Protein AF-A0A964XU66-F1 (afdb_monomer_lite)

Sequence (304 aa):
MGYMSAGLQADLLQRIGQLALAQGLDLRGLSCRLENDYKFEGSFFKGSGVGHAYAPRFQVKVASTTPVEQVQRLARQAVAGSPLLASWATPLRNTFALYANGRRAILRDLVPSPVSVDDPFKTWSQAPTPLAQADALTDIVAKAQAVEVKNPTPPSGWETGRVDIPIHGHCESLHGSGRSVTWANRLGGSAFTIQSDDRPNSDLAPSALAHAYAGIAFCFMTQLLRYVEHHHMKVRALRLVQLSPCLIESGVAQAQPLDTHVFVHTEESDEVMERLVHMSARTCYLHAALGAALPPEVIVVSNE

Foldseek 3Di:
DQLQQQLVFLLLQLQLVVVCVVVVFDWPWKKKKKKWKKKWAFALQVLPIFIATAFMEIEMETEGPDDPVVSVVSSVLSCQLGLSLQLLQDAALAEEWEQEPNRTFDADLHHHDPDDDDDVVVVDVDDDDDDPPPLADPCLKDWDPQDDADAADAPPDNRHGMDMWIKIKMWIDDPQKIWMWIWGNHHSITIMIHIAHDPPPDPNHHHSVVSSVVVQVVLLVVSLVVNCVVVVFFWDDKDKDKDWDWDGDPSGIHTHHIYIYMYTYGPDDSVVVSSSSSSSCRNRNVNNSSNDNRNHHYHYDYDD

Secondary structure (DSSP, 8-state):
-HHHHHHHHHHHHHHHHHHHHHHT--EEEEEEEEEEEEEEEE-TTTT--EEEE---EEEEEEEESS-HHHHHHHHHHHHHT-HHHHHHHS----EEEEEETTEEPP-SSSPBPSS----HHHH-SS---PPTT--PPTTSEEEPPPP--SSPPPS--SSSEEEEEEEEEEEEEETTEEEEEEEETTTTPPEEEEEEE--TT--SS--HHHHHHHHHHHHHHHHHHHHHHHTT--EEEEEEEEE--EEEETTEEEEPPPEEEEEEEESS-HHHHHHHHHHHHHH-HHHHHHTS--PPEEEEEEE-

Structure (mmCIF, N/CA/C/O backbone):
data_AF-A0A964XU66-F1
#
_entry.id   AF-A0A964XU66-F1
#
loop_
_atom_site.group_PDB
_atom_site.id
_atom_site.type_symbol
_atom_site.label_atom_id
_atom_site.label_alt_id
_atom_site.label_comp_id
_atom_site.label_asym_id
_atom_site.label_entity_id
_atom_site.label_seq_id
_atom_site.pdbx_PDB_ins_code
_atom_site.Cartn_x
_atom_site.Cartn_y
_atom_site.Cartn_z
_atom_site.occupancy
_atom_site.B_iso_or_equiv
_atom_site.auth_seq_id
_atom_site.auth_comp_id
_atom_site.auth_asym_id
_atom_site.auth_atom_id
_atom_site.pdbx_PDB_model_num
ATOM 1 N N . MET A 1 1 ? 3.440 6.402 -0.436 1.00 90.12 1 MET A N 1
ATOM 2 C CA . MET A 1 1 ? 3.510 5.992 0.986 1.00 90.12 1 MET A CA 1
ATOM 3 C C . MET A 1 1 ? 2.355 6.533 1.820 1.00 90.12 1 MET A C 1
ATOM 5 O O . MET A 1 1 ? 1.719 5.725 2.472 1.00 90.12 1 MET A O 1
ATOM 9 N N . GLY A 1 2 ? 2.024 7.835 1.772 1.00 94.12 2 GLY A N 1
ATOM 10 C CA . GLY A 1 2 ? 0.878 8.391 2.525 1.00 94.12 2 GLY A CA 1
ATOM 11 C C . GLY A 1 2 ? -0.448 7.652 2.290 1.00 94.12 2 GLY A C 1
ATOM 12 O O . GLY A 1 2 ? -1.091 7.246 3.247 1.00 94.12 2 GLY A O 1
ATOM 13 N N . TYR A 1 3 ? -0.780 7.342 1.032 1.00 97.25 3 TYR A N 1
ATOM 14 C CA . TYR A 1 3 ? -1.946 6.513 0.685 1.00 97.25 3 TYR A CA 1
ATOM 15 C C . TYR A 1 3 ? -1.968 5.128 1.361 1.00 97.25 3 TYR A C 1
ATOM 17 O O . TYR A 1 3 ? -3.021 4.693 1.813 1.00 97.25 3 TYR A O 1
ATOM 25 N N . MET A 1 4 ? -0.814 4.458 1.494 1.00 97.75 4 MET A N 1
ATOM 26 C CA . MET A 1 4 ? -0.719 3.184 2.223 1.00 97.75 4 MET A CA 1
ATOM 27 C C . MET A 1 4 ? -1.012 3.377 3.709 1.00 97.75 4 MET A C 1
ATOM 29 O O . MET A 1 4 ? -1.797 2.628 4.274 1.00 97.75 4 MET A O 1
ATOM 33 N N . SER A 1 5 ? -0.413 4.391 4.341 1.00 97.00 5 SER A N 1
ATOM 34 C CA . SER A 1 5 ? -0.685 4.688 5.750 1.00 97.00 5 SER A CA 1
ATOM 35 C C . SER A 1 5 ? -2.164 5.016 5.983 1.00 97.00 5 SER A C 1
ATOM 37 O O . SER A 1 5 ? -2.756 4.467 6.905 1.00 97.00 5 SER A O 1
ATOM 39 N N . ALA A 1 6 ? -2.782 5.817 5.111 1.00 97.50 6 ALA A N 1
ATOM 40 C CA . ALA A 1 6 ? -4.211 6.119 5.185 1.00 97.50 6 ALA A CA 1
ATOM 41 C C . ALA A 1 6 ? -5.078 4.857 5.046 1.00 97.50 6 ALA A C 1
ATOM 43 O O . ALA A 1 6 ? -5.957 4.624 5.872 1.00 97.50 6 ALA A O 1
ATOM 44 N N . GLY A 1 7 ? -4.792 4.011 4.051 1.00 97.69 7 GLY A N 1
ATOM 45 C CA . GLY A 1 7 ? -5.519 2.759 3.843 1.00 97.69 7 GLY A CA 1
ATOM 46 C C . GLY A 1 7 ? -5.373 1.773 5.006 1.00 97.69 7 GLY A C 1
ATOM 47 O O . GLY A 1 7 ? -6.367 1.220 5.459 1.00 97.69 7 GLY A O 1
ATOM 48 N N . LEU A 1 8 ? -4.165 1.613 5.561 1.00 98.12 8 LEU A N 1
ATOM 49 C CA . LEU A 1 8 ? -3.916 0.776 6.743 1.00 98.12 8 LEU A CA 1
ATOM 50 C C . LEU A 1 8 ? -4.745 1.219 7.955 1.00 98.12 8 LEU A C 1
ATOM 52 O O . LEU A 1 8 ? -5.327 0.390 8.651 1.00 98.12 8 LEU A O 1
ATOM 56 N N . GLN A 1 9 ? -4.781 2.526 8.223 1.00 97.56 9 GLN A N 1
ATOM 57 C CA . GLN A 1 9 ? -5.529 3.071 9.354 1.00 97.56 9 GLN A CA 1
ATOM 58 C C . GLN A 1 9 ? -7.035 2.917 9.154 1.00 97.56 9 GLN A C 1
ATOM 60 O O . GLN A 1 9 ? -7.727 2.456 10.061 1.00 97.56 9 GLN A O 1
ATOM 65 N N . ALA A 1 10 ? -7.531 3.291 7.975 1.00 96.88 10 ALA A N 1
ATOM 66 C CA . ALA A 1 10 ? -8.951 3.251 7.669 1.00 96.88 10 ALA A CA 1
ATOM 67 C C . ALA A 1 10 ? -9.501 1.817 7.626 1.00 96.88 10 ALA A C 1
ATOM 69 O O . ALA A 1 10 ? -10.546 1.573 8.219 1.00 96.88 10 ALA A O 1
ATOM 70 N N . ASP A 1 11 ? -8.788 0.859 7.021 1.00 96.50 11 ASP A N 1
ATOM 71 C CA . ASP A 1 11 ? -9.226 -0.544 6.950 1.00 96.50 11 ASP A CA 1
ATOM 72 C C . ASP A 1 11 ? -9.355 -1.160 8.351 1.00 96.50 11 ASP A C 1
ATOM 74 O O . ASP A 1 11 ? -10.368 -1.790 8.663 1.00 96.50 11 ASP A O 1
ATOM 78 N N . LEU A 1 12 ? -8.379 -0.917 9.237 1.00 97.31 12 LEU A N 1
ATOM 79 C CA . LEU A 1 12 ? -8.444 -1.401 10.617 1.00 97.31 12 LEU A CA 1
ATOM 80 C C . LEU A 1 12 ? -9.627 -0.786 11.378 1.00 97.31 12 LEU A C 1
ATOM 82 O O . LEU A 1 12 ? -10.400 -1.517 12.000 1.00 97.31 12 LEU A O 1
ATOM 86 N N . LEU A 1 13 ? -9.783 0.543 11.335 1.00 96.44 13 LEU A N 1
ATOM 87 C CA . LEU A 1 13 ? -10.878 1.216 12.042 1.00 96.44 13 LEU A CA 1
ATOM 88 C C . LEU A 1 13 ? -12.247 0.799 11.501 1.00 96.44 13 LEU A C 1
ATOM 90 O O . LEU A 1 13 ? -13.162 0.554 12.289 1.00 96.44 13 LEU A O 1
ATOM 94 N N . GLN A 1 14 ? -12.377 0.654 10.183 1.00 94.38 14 GLN A N 1
ATOM 95 C CA . GLN A 1 14 ? -13.622 0.227 9.563 1.00 94.38 14 GLN A CA 1
ATOM 96 C C . GLN A 1 14 ? -14.020 -1.175 10.017 1.00 94.38 14 GLN A C 1
ATOM 98 O O . GLN A 1 14 ? -15.169 -1.406 10.386 1.00 94.38 14 GLN A O 1
ATOM 103 N N . ARG A 1 15 ? -13.073 -2.116 10.056 1.00 94.62 15 ARG A N 1
ATOM 104 C CA . ARG A 1 15 ? -13.344 -3.485 10.519 1.00 94.62 15 ARG A CA 1
ATOM 105 C C . ARG A 1 15 ? -13.776 -3.526 11.974 1.00 94.62 15 ARG A C 1
ATOM 107 O O . ARG A 1 15 ? -14.710 -4.253 12.302 1.00 94.62 15 ARG A O 1
ATOM 114 N N . ILE A 1 16 ? -13.144 -2.726 12.835 1.00 95.56 16 ILE A N 1
ATOM 115 C CA . ILE A 1 16 ? -13.569 -2.573 14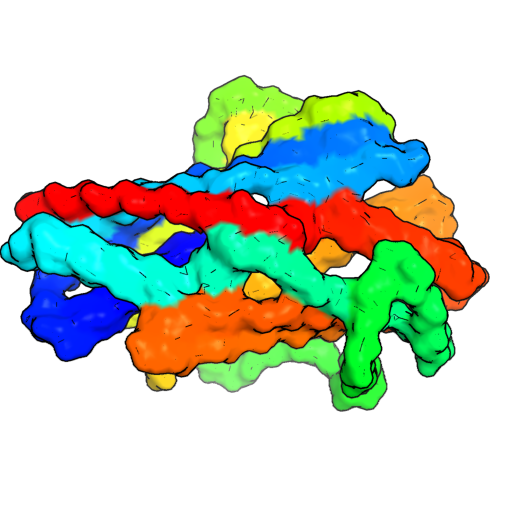.233 1.00 95.56 16 ILE A CA 1
ATOM 116 C C . ILE A 1 16 ? -15.021 -2.077 14.284 1.00 95.56 16 ILE A C 1
ATOM 118 O O . ILE A 1 16 ? -15.847 -2.688 14.958 1.00 95.56 16 ILE A O 1
ATOM 122 N N . GLY A 1 17 ? -15.355 -1.020 13.538 1.00 93.50 17 GLY A N 1
ATOM 123 C CA . GLY A 1 17 ? -16.711 -0.467 13.489 1.00 93.50 17 GLY A CA 1
ATOM 124 C C . GLY A 1 17 ? -17.758 -1.458 12.969 1.00 93.50 17 GLY A C 1
ATOM 125 O O . GLY A 1 17 ? -18.810 -1.627 13.586 1.00 93.50 17 GLY A O 1
ATOM 126 N N . GLN A 1 18 ? -17.461 -2.162 11.875 1.00 92.38 18 GLN A N 1
ATOM 127 C CA . GLN A 1 18 ? -18.351 -3.167 11.285 1.00 92.38 18 GLN A CA 1
ATOM 128 C C . GLN A 1 18 ? -18.601 -4.344 12.231 1.00 92.38 18 GLN A C 1
ATOM 130 O O . GLN A 1 18 ? -19.744 -4.770 12.403 1.00 92.38 18 GLN A O 1
ATOM 135 N N . LEU A 1 19 ? -17.550 -4.857 12.876 1.00 94.50 19 LEU A N 1
ATOM 136 C CA . LEU A 1 19 ? -17.682 -5.947 13.836 1.00 94.50 19 LEU A CA 1
ATOM 137 C C . LEU A 1 19 ? -18.463 -5.511 15.083 1.00 94.50 19 LEU A C 1
ATOM 139 O O . LEU A 1 19 ? -19.256 -6.297 15.595 1.00 94.50 19 LEU A O 1
ATOM 143 N N . ALA A 1 20 ? -18.281 -4.274 15.558 1.00 94.12 20 ALA A N 1
ATOM 144 C CA . ALA A 1 20 ? -19.038 -3.761 16.697 1.00 94.12 20 ALA A CA 1
ATOM 145 C C . ALA A 1 20 ? -20.525 -3.668 16.375 1.00 94.12 20 ALA A C 1
ATOM 147 O O . ALA A 1 20 ? -21.346 -4.137 17.159 1.00 94.12 20 ALA A O 1
ATOM 148 N N . LEU A 1 21 ? -20.858 -3.133 15.197 1.00 92.44 21 LEU A N 1
ATOM 149 C CA . LEU A 1 21 ? -22.235 -3.061 14.723 1.00 92.44 21 LEU A CA 1
ATOM 150 C C . LEU A 1 21 ? -22.859 -4.460 14.627 1.00 92.44 21 LEU A C 1
ATOM 152 O O . LEU A 1 21 ? -23.960 -4.675 15.127 1.00 92.44 21 LEU A O 1
ATOM 156 N N . ALA A 1 22 ? -22.137 -5.423 14.050 1.00 92.88 22 ALA A N 1
ATOM 157 C CA . ALA A 1 22 ? -22.597 -6.806 13.931 1.00 92.88 22 ALA A CA 1
ATOM 158 C C . ALA A 1 22 ? -22.791 -7.505 15.292 1.00 92.88 22 ALA A C 1
ATOM 160 O O . ALA A 1 22 ? -23.624 -8.401 15.406 1.00 92.88 22 ALA A O 1
ATOM 161 N N . GLN A 1 23 ? -22.037 -7.103 16.320 1.00 94.88 23 GLN A N 1
ATOM 162 C CA . GLN A 1 23 ? -22.109 -7.652 17.680 1.00 94.88 23 GLN A CA 1
ATOM 163 C C . GLN A 1 23 ? -23.003 -6.827 18.626 1.00 94.88 23 GLN A C 1
ATOM 165 O O . GLN A 1 23 ? -23.141 -7.193 19.792 1.00 94.88 23 GLN A O 1
ATOM 170 N N . GLY A 1 24 ? -23.609 -5.731 18.155 1.00 93.75 24 GLY A N 1
ATOM 171 C CA . GLY A 1 24 ? -24.455 -4.855 18.972 1.00 93.75 24 GLY A CA 1
ATOM 172 C C . GLY A 1 24 ? -23.700 -4.078 20.059 1.00 93.75 24 GLY A C 1
ATOM 173 O O . GLY A 1 24 ? -24.270 -3.799 21.112 1.00 93.75 24 GLY A O 1
ATOM 174 N N . LEU A 1 25 ? -22.422 -3.757 19.833 1.00 92.94 25 LEU A N 1
ATOM 175 C CA . LEU A 1 25 ? -21.573 -3.026 20.781 1.00 92.94 25 LEU A CA 1
ATOM 176 C C . LEU A 1 25 ? -21.634 -1.511 20.525 1.00 92.94 25 LEU A C 1
ATOM 178 O O . LEU A 1 25 ? -21.517 -1.062 19.385 1.00 92.94 25 LEU A O 1
ATOM 182 N N . ASP A 1 26 ? -21.773 -0.717 21.591 1.00 89.94 26 ASP A N 1
ATOM 183 C CA . ASP A 1 26 ? -21.853 0.751 21.518 1.00 89.94 26 ASP A CA 1
ATOM 184 C C . ASP A 1 26 ? -20.456 1.378 21.415 1.00 89.94 26 ASP A C 1
ATOM 186 O O . ASP A 1 26 ? -19.782 1.592 22.428 1.00 89.94 26 ASP A O 1
ATOM 190 N N . LEU A 1 27 ? -20.004 1.676 20.195 1.00 90.38 27 LEU A N 1
ATOM 191 C CA . LEU A 1 27 ? -18.801 2.475 19.953 1.00 90.38 27 LEU A CA 1
ATOM 192 C C . LEU A 1 27 ? -19.191 3.901 19.557 1.00 90.38 27 LEU A C 1
ATOM 194 O O . LEU A 1 27 ? -19.811 4.121 18.519 1.00 90.38 27 LEU A O 1
ATOM 198 N N . ARG A 1 28 ? -18.762 4.882 20.353 1.00 89.12 28 ARG A N 1
ATOM 199 C CA . ARG A 1 28 ? -19.058 6.308 20.145 1.00 89.12 28 ARG A CA 1
ATOM 200 C C . ARG A 1 28 ? -18.029 7.008 19.265 1.00 89.12 28 ARG A C 1
ATOM 202 O O . ARG A 1 28 ? -18.324 8.044 18.681 1.00 89.12 28 ARG A O 1
ATOM 209 N N . GLY A 1 29 ? -16.817 6.463 19.182 1.00 89.38 29 GLY A N 1
ATOM 210 C CA . GLY A 1 29 ? -15.751 7.039 18.372 1.00 89.38 29 GLY A CA 1
ATOM 211 C C . GLY A 1 29 ? -14.563 6.105 18.205 1.00 89.38 29 GLY A C 1
ATOM 212 O O . GLY A 1 29 ? -14.192 5.372 19.126 1.00 89.38 29 GLY A O 1
ATOM 213 N N . LEU A 1 30 ? -13.960 6.161 17.020 1.00 94.62 30 LEU A N 1
ATOM 214 C CA . LEU A 1 30 ? -12.793 5.380 16.642 1.00 94.62 30 LEU A CA 1
ATOM 215 C C . LEU A 1 30 ? -11.728 6.294 16.058 1.00 94.62 30 LEU A C 1
ATOM 217 O O . LEU A 1 30 ? -11.978 7.063 15.130 1.00 94.62 30 LEU A O 1
ATOM 221 N N . SER A 1 31 ? -10.513 6.185 16.580 1.00 96.62 31 SER A N 1
ATOM 222 C CA . SER A 1 31 ? -9.366 6.855 15.983 1.00 96.62 31 SER A CA 1
ATOM 223 C C . SER A 1 31 ? -8.104 6.015 16.096 1.00 96.62 31 SER A C 1
ATOM 225 O O . SER A 1 31 ? -7.996 5.127 16.939 1.00 96.62 31 SER A O 1
ATOM 227 N N . CYS A 1 32 ? -7.135 6.278 15.230 1.00 96.81 32 CYS A N 1
ATOM 228 C CA . CYS A 1 32 ? -5.884 5.543 15.178 1.00 96.81 32 CYS A CA 1
ATOM 229 C C . CYS A 1 32 ? -4.719 6.495 14.953 1.00 96.81 32 CYS A C 1
ATOM 231 O O . CYS A 1 32 ? -4.784 7.365 14.087 1.00 96.81 32 CYS A O 1
ATOM 233 N N . ARG A 1 33 ? -3.616 6.304 15.672 1.00 97.50 33 ARG A N 1
ATOM 234 C CA . ARG A 1 33 ? -2.297 6.809 15.266 1.00 97.50 33 ARG A CA 1
ATOM 235 C C . ARG A 1 33 ? -1.493 5.671 14.662 1.00 97.50 33 ARG A C 1
ATOM 237 O O . ARG A 1 33 ? -1.602 4.544 15.136 1.00 97.50 33 ARG A O 1
ATOM 244 N N . LEU A 1 34 ? -0.732 5.973 13.620 1.00 97.88 34 LEU A N 1
ATOM 245 C CA . LEU A 1 34 ? 0.098 5.014 12.908 1.00 97.88 34 LEU A CA 1
ATOM 246 C C . LEU A 1 34 ? 1.524 5.544 12.801 1.00 97.88 34 LEU A C 1
ATOM 248 O O . LEU A 1 34 ? 1.752 6.632 12.268 1.00 97.88 34 LEU A O 1
ATOM 252 N N . GLU A 1 35 ? 2.473 4.727 13.239 1.00 96.69 35 GLU A N 1
ATOM 253 C CA . GLU A 1 35 ? 3.882 4.857 12.889 1.00 96.69 35 GLU A CA 1
ATOM 254 C C . GLU A 1 35 ? 4.197 3.829 11.802 1.00 96.69 35 GLU A C 1
ATOM 256 O O . GLU A 1 35 ? 4.095 2.621 12.023 1.00 96.69 35 GLU A O 1
ATOM 261 N N . ASN A 1 36 ? 4.530 4.312 10.606 1.00 95.62 36 ASN A N 1
ATOM 262 C CA . ASN A 1 36 ? 4.840 3.472 9.457 1.00 95.62 36 ASN A CA 1
ATOM 263 C C . ASN A 1 36 ? 6.182 3.901 8.866 1.00 95.62 36 ASN A C 1
ATOM 265 O O . ASN A 1 36 ? 6.284 4.891 8.136 1.00 95.62 36 ASN A O 1
ATOM 269 N N . ASP A 1 37 ? 7.227 3.181 9.255 1.00 94.62 37 ASP A N 1
ATOM 270 C CA . ASP A 1 37 ? 8.601 3.566 8.985 1.00 94.62 37 ASP A CA 1
ATOM 271 C C . ASP A 1 37 ? 9.188 2.734 7.844 1.00 94.62 37 ASP A C 1
ATOM 273 O O . ASP A 1 37 ? 8.986 1.522 7.742 1.00 94.62 37 ASP A O 1
ATOM 277 N N . TYR A 1 38 ? 9.980 3.397 7.008 1.00 94.31 38 TYR A N 1
ATOM 278 C CA . TYR A 1 38 ? 10.683 2.785 5.889 1.00 94.31 38 TYR A CA 1
ATOM 279 C C . TYR A 1 38 ? 12.160 3.143 5.934 1.00 94.31 38 TYR A C 1
ATOM 281 O O . TYR A 1 38 ? 12.573 4.082 6.617 1.00 94.31 38 TYR A O 1
ATOM 289 N N . LYS A 1 39 ? 12.972 2.401 5.189 1.00 91.88 39 LYS A N 1
ATOM 290 C CA . LYS A 1 39 ? 14.399 2.680 5.045 1.00 91.88 39 LYS A CA 1
ATOM 291 C C . LYS A 1 39 ? 14.830 2.442 3.608 1.00 91.88 39 LYS A C 1
ATOM 293 O O . LYS A 1 39 ? 14.442 1.455 2.991 1.00 91.88 39 LYS A O 1
ATOM 298 N N . PHE A 1 40 ? 15.667 3.330 3.096 1.00 90.25 40 PHE A N 1
ATOM 299 C CA . PHE A 1 40 ? 16.454 3.102 1.895 1.00 90.25 40 PHE A CA 1
ATOM 300 C C . PHE A 1 40 ? 17.898 2.797 2.275 1.00 90.25 40 PHE A C 1
ATOM 302 O O . PHE A 1 40 ? 18.451 3.446 3.165 1.00 90.25 40 PHE A O 1
ATOM 309 N N . GLU A 1 41 ? 18.506 1.834 1.593 1.00 90.81 41 GLU A N 1
ATOM 310 C CA . GLU A 1 41 ? 19.907 1.472 1.781 1.00 90.81 41 GLU A CA 1
ATOM 311 C C . GLU A 1 41 ? 20.620 1.312 0.437 1.00 90.81 41 GLU A C 1
ATOM 313 O O . GLU A 1 41 ? 20.051 0.800 -0.525 1.00 90.81 41 GLU A O 1
ATOM 318 N N . GLY A 1 42 ? 21.877 1.746 0.370 1.00 89.19 42 GLY A N 1
ATOM 319 C CA . GLY A 1 42 ? 22.716 1.637 -0.818 1.00 89.19 42 GLY A CA 1
ATOM 320 C C . GLY A 1 42 ? 22.653 2.880 -1.701 1.00 89.19 42 GLY A C 1
ATOM 321 O O . GLY A 1 42 ? 22.548 4.007 -1.220 1.00 89.19 42 GLY A O 1
ATOM 322 N N . SER A 1 43 ? 22.800 2.676 -3.007 1.00 85.69 43 SER A N 1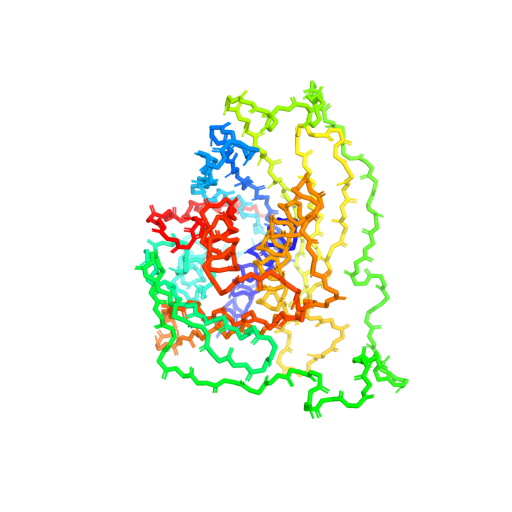
ATOM 323 C CA . SER A 1 43 ? 22.803 3.741 -4.006 1.00 85.69 43 SER A CA 1
ATOM 324 C C . SER A 1 43 ? 21.765 3.444 -5.066 1.00 85.69 43 SER A C 1
ATOM 326 O O . SER A 1 43 ? 21.833 2.414 -5.740 1.00 85.69 43 SER A O 1
ATOM 328 N N . PHE A 1 44 ? 20.830 4.370 -5.235 1.00 80.94 44 PHE A N 1
ATOM 329 C CA . PHE A 1 44 ? 19.864 4.283 -6.318 1.00 80.94 44 PHE A CA 1
ATOM 330 C C . PHE A 1 44 ? 20.596 4.332 -7.668 1.00 80.94 44 PHE A C 1
ATOM 332 O O . PHE A 1 44 ? 20.478 3.435 -8.490 1.00 80.94 44 PHE A O 1
ATOM 339 N N . PHE A 1 45 ? 21.487 5.306 -7.841 1.00 77.69 45 PHE A N 1
ATOM 340 C CA . PHE A 1 45 ? 22.170 5.562 -9.111 1.00 77.69 45 PHE A CA 1
ATOM 341 C C . PHE A 1 45 ? 23.201 4.498 -9.509 1.00 77.69 45 PHE A C 1
ATOM 343 O O . PHE A 1 45 ? 23.415 4.258 -10.694 1.00 77.69 45 PHE A O 1
ATOM 350 N N . LYS A 1 46 ? 23.825 3.817 -8.538 1.00 83.94 46 LYS A N 1
ATOM 351 C CA . LYS A 1 46 ? 24.744 2.695 -8.813 1.00 83.94 46 LYS A CA 1
ATOM 352 C C . LYS A 1 46 ? 24.027 1.344 -8.915 1.00 83.94 46 LYS A C 1
ATOM 354 O O . LYS A 1 46 ? 24.694 0.319 -9.023 1.00 83.94 46 LYS A O 1
ATOM 359 N N . GLY A 1 47 ? 22.695 1.319 -8.830 1.00 83.38 47 GLY A N 1
ATOM 360 C CA . GLY A 1 47 ? 21.903 0.093 -8.918 1.00 83.38 47 GLY A CA 1
ATOM 361 C C . GLY A 1 47 ? 22.037 -0.848 -7.713 1.00 83.38 47 GLY A C 1
ATOM 362 O O . GLY A 1 47 ? 21.651 -2.008 -7.801 1.00 83.38 47 GLY A O 1
ATOM 363 N N . SER A 1 48 ? 22.579 -0.383 -6.582 1.00 88.31 48 SER A N 1
ATOM 364 C CA . SER A 1 48 ? 22.697 -1.183 -5.350 1.00 88.31 48 SER A CA 1
ATOM 365 C C . SER A 1 48 ? 21.567 -0.932 -4.350 1.00 88.31 48 SER A C 1
ATOM 367 O O . SER A 1 48 ? 21.496 -1.614 -3.329 1.00 88.31 48 SER A O 1
ATOM 369 N N . GLY A 1 49 ? 20.692 0.033 -4.645 1.00 90.12 49 GLY A N 1
ATOM 370 C CA . GLY A 1 49 ? 19.599 0.473 -3.790 1.00 90.12 49 GLY A CA 1
ATOM 371 C C . GLY A 1 49 ? 18.650 -0.650 -3.375 1.00 90.12 49 GLY A C 1
ATOM 372 O O . GLY A 1 49 ? 18.301 -1.518 -4.180 1.00 90.12 49 GLY A O 1
ATOM 373 N N . VAL A 1 50 ? 18.203 -0.595 -2.123 1.00 93.62 50 VAL A N 1
ATOM 374 C CA . VAL A 1 50 ? 17.227 -1.513 -1.529 1.00 93.62 50 VAL A CA 1
ATOM 375 C C . VAL A 1 50 ? 16.225 -0.723 -0.701 1.00 93.62 50 VAL A C 1
ATOM 377 O O . VAL A 1 50 ? 16.599 0.105 0.133 1.00 93.62 50 VAL A O 1
ATOM 380 N N . GLY A 1 51 ? 14.941 -0.975 -0.944 1.00 94.38 51 GLY A N 1
ATOM 381 C CA . GLY A 1 51 ? 13.862 -0.512 -0.084 1.00 94.38 51 GLY A CA 1
ATOM 382 C C . GLY A 1 51 ? 13.628 -1.497 1.058 1.00 94.38 51 GLY A C 1
ATOM 383 O O . GLY A 1 51 ? 13.682 -2.707 0.870 1.00 94.38 51 GLY A O 1
ATOM 384 N N . HIS A 1 52 ? 13.341 -0.976 2.243 1.00 95.56 52 HIS A N 1
ATOM 385 C CA . HIS A 1 52 ? 12.959 -1.744 3.421 1.00 95.56 52 HIS A CA 1
ATOM 386 C C . HIS A 1 52 ? 11.764 -1.082 4.109 1.00 95.56 52 HIS A C 1
ATOM 388 O O . HIS A 1 52 ? 11.557 0.131 3.993 1.00 95.56 52 HIS A O 1
ATOM 394 N N . ALA A 1 53 ? 11.029 -1.875 4.878 1.00 96.81 53 ALA A N 1
ATOM 395 C CA . ALA A 1 53 ? 9.954 -1.428 5.750 1.00 96.81 53 ALA A CA 1
ATOM 396 C C . ALA A 1 53 ? 10.128 -2.036 7.146 1.00 96.81 53 ALA A C 1
ATOM 398 O O . ALA A 1 53 ? 10.805 -3.054 7.304 1.00 96.81 53 ALA A O 1
ATOM 399 N N . TYR A 1 54 ? 9.518 -1.402 8.141 1.00 97.38 54 TYR A N 1
ATOM 400 C CA . TYR A 1 54 ? 9.387 -1.935 9.494 1.00 97.38 54 TYR A CA 1
ATOM 401 C C . TYR A 1 54 ? 7.932 -2.326 9.759 1.00 97.38 54 TYR A C 1
ATOM 403 O O . TYR A 1 54 ? 7.033 -1.878 9.050 1.00 97.38 54 TYR A O 1
ATOM 411 N N . ALA A 1 55 ? 7.696 -3.147 10.785 1.00 98.06 55 ALA A N 1
ATOM 412 C CA . ALA A 1 55 ? 6.340 -3.475 11.205 1.00 98.06 55 ALA A CA 1
ATOM 413 C C . ALA A 1 55 ? 5.568 -2.188 11.566 1.00 98.06 55 ALA A C 1
ATOM 415 O O . ALA A 1 55 ? 6.082 -1.366 12.335 1.00 98.06 55 ALA A O 1
ATOM 416 N N . PRO A 1 56 ? 4.363 -1.982 11.006 1.00 98.12 56 PRO A N 1
ATOM 417 C CA . PRO A 1 56 ? 3.560 -0.808 11.298 1.00 98.12 56 PRO A CA 1
ATOM 418 C C . PRO A 1 56 ? 3.000 -0.909 12.717 1.00 98.12 56 PRO A C 1
ATOM 420 O O . PRO A 1 56 ? 2.497 -1.960 13.124 1.00 98.12 56 PRO A O 1
ATOM 423 N N . ARG A 1 57 ? 3.074 0.196 13.463 1.00 98.56 57 ARG A N 1
ATOM 424 C CA . ARG A 1 57 ? 2.604 0.273 14.852 1.00 98.56 57 ARG A CA 1
ATOM 425 C C . ARG A 1 57 ? 1.361 1.143 14.941 1.00 98.56 57 ARG A C 1
ATOM 427 O O . ARG A 1 57 ? 1.392 2.326 14.598 1.00 98.56 57 ARG A O 1
ATOM 434 N N . PHE A 1 58 ? 0.276 0.556 15.423 1.00 98.56 58 PHE A N 1
ATOM 435 C CA . PHE A 1 58 ? -1.028 1.182 15.561 1.00 98.56 58 PHE A CA 1
ATOM 436 C C . PHE A 1 58 ? -1.328 1.439 17.033 1.00 98.56 58 PHE A C 1
ATOM 438 O O . PHE A 1 58 ? -1.264 0.538 17.869 1.00 98.56 58 PHE A O 1
ATOM 445 N N . GLN A 1 59 ? -1.746 2.663 17.335 1.00 98.19 59 GLN A N 1
ATOM 446 C CA . GLN A 1 59 ? -2.408 2.996 18.588 1.00 98.19 59 GLN A CA 1
ATOM 447 C C . GLN A 1 59 ? -3.861 3.345 18.280 1.00 98.19 59 GLN A C 1
ATOM 449 O O . GLN A 1 59 ? -4.157 4.455 17.829 1.00 98.19 59 GLN A O 1
ATOM 454 N N . VAL A 1 60 ? -4.758 2.393 18.522 1.00 97.31 60 VAL A N 1
ATOM 455 C CA . VAL A 1 60 ? -6.200 2.549 18.333 1.00 97.31 60 VAL A CA 1
ATOM 456 C C . VAL A 1 60 ? -6.812 3.078 19.620 1.00 97.31 60 VAL A C 1
ATOM 458 O O . VAL A 1 60 ? -6.622 2.502 20.689 1.00 97.31 60 VAL A O 1
ATOM 461 N N . LYS A 1 61 ? -7.563 4.171 19.518 1.00 96.25 61 LYS A N 1
ATOM 462 C CA . LYS A 1 61 ? -8.369 4.715 20.605 1.00 96.25 61 LYS A CA 1
ATOM 463 C C . LYS A 1 61 ? -9.837 4.461 20.326 1.00 96.25 61 LYS A C 1
ATOM 465 O O . LYS A 1 61 ? -10.325 4.787 19.242 1.00 96.25 61 LYS A O 1
ATOM 470 N N . VAL A 1 62 ? -10.522 3.922 21.324 1.00 94.50 62 VAL A N 1
ATOM 471 C CA . VAL A 1 62 ? -11.949 3.615 21.259 1.00 94.50 62 VAL A CA 1
ATOM 472 C C . VAL A 1 62 ? -12.658 4.362 22.381 1.00 94.50 62 VAL A C 1
ATOM 474 O O . VAL A 1 62 ? -12.302 4.208 23.548 1.00 94.50 62 VAL A O 1
ATOM 477 N N . ALA A 1 63 ? -13.643 5.180 22.017 1.00 93.19 63 ALA A N 1
ATOM 478 C CA . ALA A 1 63 ? -14.576 5.784 22.962 1.00 93.19 63 ALA A CA 1
ATOM 479 C C . ALA A 1 63 ? -15.820 4.895 23.029 1.00 93.19 63 ALA A C 1
ATOM 481 O O . ALA A 1 63 ? -16.514 4.732 22.021 1.00 93.19 63 ALA A O 1
ATOM 482 N N . SER A 1 64 ? -16.074 4.266 24.175 1.00 90.56 64 SER A N 1
ATOM 483 C CA . SER A 1 64 ? -17.127 3.256 24.297 1.00 90.56 64 SER A CA 1
ATOM 484 C C . SER A 1 64 ? -17.492 2.974 25.752 1.00 90.56 64 SER A C 1
ATOM 486 O O . SER A 1 64 ? -16.643 3.043 26.631 1.00 90.56 64 SER A O 1
ATOM 488 N N . THR A 1 65 ? -18.746 2.580 25.980 1.00 90.69 65 THR A N 1
ATOM 489 C CA . THR A 1 65 ? -19.208 1.985 27.249 1.00 90.69 65 THR A CA 1
ATOM 490 C C . THR A 1 65 ? -18.980 0.470 27.315 1.00 90.69 65 THR A C 1
ATOM 492 O O . THR A 1 65 ? -19.256 -0.172 28.327 1.00 90.69 65 THR A O 1
ATOM 495 N N . THR A 1 66 ? -18.489 -0.119 26.224 1.00 91.75 66 THR A N 1
ATOM 496 C CA . THR A 1 66 ? -18.215 -1.548 26.099 1.00 91.75 66 THR A CA 1
ATOM 497 C C . THR A 1 66 ? -17.007 -1.931 26.962 1.00 91.75 66 THR A C 1
ATOM 499 O O . THR A 1 66 ? -15.982 -1.247 26.900 1.00 91.75 66 THR A O 1
ATOM 502 N N . PRO A 1 67 ? -17.055 -3.050 27.714 1.00 92.62 67 PRO A N 1
ATOM 503 C CA . PRO A 1 67 ? -15.921 -3.514 28.508 1.00 92.62 67 PRO A CA 1
ATOM 504 C C . PRO A 1 67 ? -14.632 -3.644 27.688 1.00 92.62 67 PRO A C 1
ATOM 506 O O . PRO A 1 67 ? -14.634 -4.206 26.589 1.00 92.62 67 PRO A O 1
ATOM 509 N N . VAL A 1 68 ? -13.507 -3.201 28.256 1.00 91.62 68 VAL A N 1
ATOM 510 C CA . VAL A 1 68 ? -12.200 -3.166 27.571 1.00 91.62 68 VAL A CA 1
ATOM 511 C C . VAL A 1 68 ? -11.801 -4.514 26.955 1.00 91.62 68 VAL A C 1
ATOM 513 O O . VAL A 1 68 ? -11.262 -4.556 25.853 1.00 91.62 68 VAL A O 1
ATOM 516 N N . GLU A 1 69 ? -12.125 -5.634 27.603 1.00 93.06 69 GLU A N 1
ATOM 517 C CA . GLU A 1 69 ? -11.837 -6.979 27.089 1.00 93.06 69 GLU A CA 1
ATOM 518 C C . GLU A 1 69 ? -12.604 -7.304 25.799 1.00 93.06 69 GLU A C 1
ATOM 520 O O . GLU A 1 69 ? -12.090 -7.988 24.907 1.00 93.06 69 GLU A O 1
ATOM 525 N N . GLN A 1 70 ? -13.842 -6.817 25.679 1.00 94.75 70 GLN A N 1
ATOM 526 C CA . GLN A 1 70 ? -14.639 -6.959 24.463 1.00 94.75 70 GLN A CA 1
ATOM 527 C C . GLN A 1 70 ? -14.074 -6.077 23.347 1.00 94.75 70 GLN A C 1
ATOM 529 O O . GLN A 1 70 ? -13.897 -6.571 22.236 1.00 94.75 70 GLN A O 1
ATOM 534 N N . VAL A 1 71 ? -13.670 -4.839 23.654 1.00 94.38 71 VAL A N 1
ATOM 535 C CA . VAL A 1 71 ? -13.003 -3.947 22.688 1.00 94.38 71 VAL A CA 1
ATOM 536 C C . VAL A 1 71 ? -11.672 -4.541 22.200 1.00 94.38 71 VAL A C 1
ATOM 538 O O . VAL A 1 71 ? -11.370 -4.527 21.009 1.00 94.38 71 VAL A O 1
ATOM 541 N N . GLN A 1 72 ? -10.879 -5.139 23.090 1.00 95.38 72 GLN A N 1
ATOM 542 C CA . GLN A 1 72 ? -9.636 -5.815 22.709 1.00 95.38 72 GLN A CA 1
ATOM 543 C C . GLN A 1 72 ? -9.887 -7.047 21.830 1.00 95.38 72 GLN A C 1
ATOM 545 O O . GLN A 1 72 ? -9.150 -7.287 20.873 1.00 95.38 72 GLN A O 1
ATOM 550 N N . ARG A 1 73 ? -10.922 -7.841 22.131 1.00 96.12 73 ARG A N 1
ATOM 551 C CA . ARG A 1 73 ? -11.330 -8.979 21.292 1.00 96.12 73 ARG A CA 1
ATOM 552 C C . ARG A 1 73 ? -11.768 -8.515 19.906 1.00 96.12 73 ARG A C 1
ATOM 554 O O . ARG A 1 73 ? -11.356 -9.121 18.921 1.00 96.12 73 ARG A O 1
ATOM 561 N N . LEU A 1 74 ? -12.526 -7.426 19.846 1.00 95.69 74 LEU A N 1
ATOM 562 C CA . LEU A 1 74 ? -12.970 -6.799 18.611 1.00 95.69 74 LEU A CA 1
ATOM 563 C C . LEU A 1 74 ? -11.786 -6.363 17.741 1.00 95.69 74 LEU A C 1
ATOM 565 O O . LEU A 1 74 ? -11.726 -6.697 16.562 1.00 95.69 74 LEU A O 1
ATOM 569 N N . ALA A 1 75 ? -10.800 -5.688 18.336 1.00 96.56 75 ALA A N 1
ATOM 570 C CA . ALA A 1 75 ? -9.589 -5.289 17.630 1.00 96.56 75 ALA A CA 1
ATOM 571 C C . ALA A 1 75 ? -8.792 -6.496 17.114 1.00 96.56 75 ALA A C 1
ATOM 573 O O . ALA A 1 75 ? -8.344 -6.482 15.973 1.00 96.56 75 ALA A O 1
ATOM 574 N N . ARG A 1 76 ? -8.664 -7.576 17.900 1.00 97.69 76 ARG A N 1
ATOM 575 C CA . ARG A 1 76 ? -8.012 -8.815 17.435 1.00 97.69 76 ARG A CA 1
ATOM 576 C C . ARG A 1 76 ? -8.735 -9.440 16.240 1.00 97.69 76 ARG A C 1
ATOM 578 O O . ARG A 1 76 ? -8.077 -9.870 15.298 1.00 97.69 76 ARG A O 1
ATOM 585 N N . GLN A 1 77 ? -10.067 -9.468 16.259 1.00 98.06 77 GLN A N 1
ATOM 586 C CA . GLN A 1 77 ? -10.870 -9.936 15.126 1.00 98.06 77 GLN A CA 1
ATOM 587 C C . GLN A 1 77 ? -10.701 -9.030 13.902 1.00 98.06 77 GLN A C 1
ATOM 589 O O . GLN A 1 77 ? -10.534 -9.530 12.796 1.00 98.06 77 GLN A O 1
ATOM 594 N N . ALA A 1 78 ? -10.679 -7.709 14.095 1.00 97.50 78 ALA A N 1
ATOM 595 C CA . ALA A 1 78 ? -10.453 -6.751 13.017 1.00 97.50 78 ALA A CA 1
ATOM 596 C C . ALA A 1 78 ? -9.068 -6.919 12.373 1.00 97.50 78 ALA A C 1
ATOM 598 O O . ALA A 1 78 ? -8.956 -6.872 11.150 1.00 97.50 78 ALA A O 1
ATOM 599 N N . VAL A 1 79 ? -8.034 -7.176 13.184 1.00 98.31 79 VAL A N 1
ATOM 600 C CA . VAL A 1 79 ? -6.683 -7.489 12.698 1.00 98.31 79 VAL A CA 1
ATOM 601 C C . VAL A 1 79 ? -6.678 -8.783 11.893 1.00 98.31 79 VAL A C 1
ATOM 603 O O . VAL A 1 79 ? -6.191 -8.787 10.765 1.00 98.31 79 VAL A O 1
ATOM 606 N N . ALA A 1 80 ? -7.256 -9.859 12.435 1.00 97.88 80 ALA A N 1
ATOM 607 C CA . ALA A 1 80 ? -7.345 -11.142 11.740 1.00 97.88 80 ALA A CA 1
ATOM 608 C C . ALA A 1 80 ? -8.126 -11.032 10.423 1.00 97.88 80 ALA A C 1
ATOM 610 O O . ALA A 1 80 ? -7.785 -11.685 9.442 1.00 97.88 80 ALA A O 1
ATOM 611 N N . GLY A 1 81 ? -9.154 -10.188 10.392 1.00 97.56 81 GLY A N 1
ATOM 612 C CA . GLY A 1 81 ? -9.984 -9.962 9.223 1.00 97.56 81 GLY A CA 1
ATOM 613 C C . GLY A 1 81 ? -9.416 -8.970 8.217 1.00 97.56 81 GLY A C 1
ATOM 614 O O . GLY A 1 81 ? -10.085 -8.757 7.216 1.00 97.56 81 GLY A O 1
ATOM 615 N N . SER A 1 82 ? -8.257 -8.340 8.438 1.00 97.69 82 SER A N 1
ATOM 616 C CA . SER A 1 82 ? -7.721 -7.299 7.549 1.00 97.69 82 SER A CA 1
ATOM 617 C C . SER A 1 82 ? -6.832 -7.851 6.429 1.00 97.69 82 SER A C 1
ATOM 619 O O . SER A 1 82 ? -5.756 -8.373 6.720 1.00 97.69 82 SER A O 1
ATOM 621 N N . PRO A 1 83 ? -7.200 -7.680 5.138 1.00 96.19 83 PRO A N 1
ATOM 622 C CA . PRO A 1 83 ? -6.339 -8.023 4.010 1.00 96.19 83 PRO A CA 1
ATOM 623 C C . PRO A 1 83 ? -5.010 -7.278 4.022 1.00 96.19 83 PRO A C 1
ATOM 625 O O . PRO A 1 83 ? -3.987 -7.864 3.680 1.00 96.19 83 PRO A O 1
ATOM 628 N N . LEU A 1 84 ? -5.011 -6.003 4.430 1.00 96.75 84 LEU A N 1
ATOM 629 C CA . LEU A 1 84 ? -3.780 -5.223 4.512 1.00 96.75 84 LEU A CA 1
ATOM 630 C C . LEU A 1 84 ? -2.901 -5.728 5.652 1.00 96.75 84 LEU A C 1
ATOM 632 O O . LEU A 1 84 ? -1.725 -5.984 5.441 1.00 96.75 84 LEU A O 1
ATOM 636 N N . LEU A 1 85 ? -3.434 -5.941 6.855 1.00 97.88 85 LEU A N 1
ATOM 637 C CA . LEU A 1 85 ? -2.597 -6.436 7.951 1.00 97.88 85 LEU A CA 1
ATOM 638 C C . LEU A 1 85 ? -2.114 -7.872 7.694 1.00 97.88 85 LEU A C 1
ATOM 640 O O . LEU A 1 85 ? -0.961 -8.183 7.997 1.00 97.88 85 LEU A O 1
ATOM 644 N N . ALA A 1 86 ? -2.924 -8.709 7.037 1.00 97.38 86 ALA A N 1
ATOM 645 C CA . ALA A 1 86 ? -2.503 -10.024 6.560 1.00 97.38 86 ALA A CA 1
ATOM 646 C C . ALA A 1 86 ? -1.348 -9.934 5.544 1.00 97.38 86 ALA A C 1
ATOM 648 O O . ALA A 1 86 ? -0.402 -10.721 5.631 1.00 97.38 86 ALA A O 1
ATOM 649 N N . SER A 1 87 ? -1.384 -8.960 4.622 1.00 96.38 87 SER A N 1
ATOM 650 C CA . SER A 1 87 ? -0.344 -8.771 3.600 1.00 96.38 87 SER A CA 1
ATOM 651 C C . SER A 1 87 ? 0.985 -8.270 4.163 1.00 96.38 87 SER A C 1
ATOM 653 O O . SER A 1 87 ? 2.014 -8.433 3.520 1.00 96.38 87 SER A O 1
ATOM 655 N N . TRP A 1 88 ? 0.968 -7.635 5.336 1.00 97.31 88 TRP A N 1
ATOM 656 C CA . TRP A 1 88 ? 2.176 -7.225 6.057 1.00 97.31 88 TRP A CA 1
ATOM 657 C C . TRP A 1 88 ? 2.698 -8.330 6.983 1.00 97.31 88 TRP A C 1
ATOM 659 O O . TRP A 1 88 ? 3.904 -8.473 7.154 1.00 97.31 88 TRP A O 1
ATOM 669 N N . ALA A 1 89 ? 1.811 -9.139 7.567 1.00 97.06 89 ALA A N 1
ATOM 670 C CA . ALA A 1 89 ? 2.205 -10.228 8.457 1.00 97.06 89 ALA A CA 1
ATOM 671 C C . ALA A 1 89 ? 2.827 -11.424 7.718 1.00 97.06 89 ALA A C 1
ATOM 673 O O . ALA A 1 89 ? 3.711 -12.087 8.263 1.00 97.06 89 ALA A O 1
ATOM 674 N N . THR A 1 90 ? 2.374 -11.700 6.492 1.00 95.69 90 THR A N 1
ATOM 675 C CA . THR A 1 90 ? 2.794 -12.874 5.714 1.00 95.69 90 THR A CA 1
ATOM 676 C C . THR A 1 90 ? 3.602 -12.451 4.486 1.00 95.69 90 THR A C 1
ATOM 678 O O . THR A 1 90 ? 3.050 -11.751 3.638 1.00 95.69 90 THR A O 1
ATOM 681 N N . PRO A 1 91 ? 4.862 -12.908 4.328 1.00 97.06 91 PRO A N 1
ATOM 682 C CA . PRO A 1 91 ? 5.648 -12.633 3.130 1.00 97.06 91 PRO A CA 1
ATOM 683 C C . PRO A 1 91 ? 4.946 -13.128 1.864 1.00 97.06 91 PRO A C 1
ATOM 685 O O . PRO A 1 91 ? 4.649 -14.317 1.721 1.00 97.06 91 PRO A O 1
ATOM 688 N N . LEU A 1 92 ? 4.735 -12.223 0.917 1.00 96.62 92 LEU A N 1
ATOM 689 C CA . LEU A 1 92 ? 4.131 -12.509 -0.373 1.00 96.62 92 LEU A CA 1
ATOM 690 C C . LEU A 1 92 ? 5.200 -12.679 -1.446 1.00 96.62 92 LEU A C 1
ATOM 692 O O . LEU A 1 92 ? 6.076 -11.833 -1.649 1.00 96.62 92 LEU A O 1
ATOM 696 N N . ARG A 1 93 ? 5.075 -13.758 -2.219 1.00 96.38 93 ARG A N 1
ATOM 697 C CA . ARG A 1 93 ? 5.869 -13.970 -3.430 1.00 96.38 93 ARG A CA 1
ATOM 698 C C . ARG A 1 93 ? 5.213 -13.257 -4.612 1.00 96.38 93 ARG A C 1
ATOM 700 O O . ARG A 1 93 ? 4.593 -13.892 -5.459 1.00 96.38 93 ARG A O 1
ATOM 707 N N . ASN A 1 94 ? 5.328 -11.931 -4.619 1.00 97.25 94 ASN A N 1
ATOM 708 C CA . ASN A 1 94 ? 4.745 -11.060 -5.642 1.00 97.25 94 ASN A CA 1
ATOM 709 C C . ASN A 1 94 ? 5.255 -11.405 -7.048 1.00 97.25 94 ASN A C 1
ATOM 711 O O . ASN A 1 94 ? 6.400 -11.833 -7.219 1.00 97.25 94 ASN A O 1
ATOM 715 N N . THR A 1 95 ? 4.405 -11.191 -8.048 1.00 98.06 95 THR A N 1
ATOM 716 C CA . THR A 1 95 ? 4.672 -11.541 -9.446 1.00 98.06 95 THR A CA 1
ATOM 717 C C . THR A 1 95 ? 4.654 -10.316 -10.352 1.00 98.06 95 THR A C 1
ATOM 719 O O . THR A 1 95 ? 4.099 -9.270 -10.005 1.00 98.06 95 THR A O 1
ATOM 722 N N . PHE A 1 96 ? 5.341 -10.425 -11.489 1.00 98.44 96 PHE A N 1
ATOM 723 C CA . PHE A 1 96 ? 5.565 -9.311 -12.400 1.00 98.44 96 PHE A CA 1
ATOM 724 C C . PHE A 1 96 ? 5.429 -9.728 -13.862 1.00 98.44 96 PHE A C 1
ATOM 726 O O . PHE A 1 96 ? 5.806 -10.831 -14.259 1.00 98.44 96 PHE A O 1
ATOM 733 N N . ALA A 1 97 ? 4.969 -8.807 -14.698 1.00 98.31 97 ALA A N 1
ATOM 734 C CA . ALA A 1 97 ? 5.089 -8.906 -16.146 1.00 98.31 97 ALA A CA 1
ATOM 735 C C . ALA A 1 97 ? 5.572 -7.577 -16.725 1.00 98.31 97 ALA A C 1
ATOM 737 O O . ALA A 1 97 ? 5.220 -6.507 -16.234 1.00 98.31 97 ALA A O 1
ATOM 738 N N . LEU A 1 98 ? 6.361 -7.654 -17.793 1.00 98.00 98 LEU A N 1
ATOM 739 C CA . LEU A 1 98 ? 6.827 -6.503 -18.554 1.00 98.00 98 LEU A CA 1
ATOM 740 C C . LEU A 1 98 ? 6.409 -6.683 -20.011 1.00 98.00 98 LEU A C 1
ATOM 742 O O . LEU A 1 98 ? 6.677 -7.722 -20.612 1.00 98.00 98 LEU A O 1
ATOM 746 N N . TYR A 1 99 ? 5.789 -5.657 -20.578 1.00 97.19 99 TYR A N 1
ATOM 747 C CA . TYR A 1 99 ? 5.411 -5.584 -21.980 1.00 97.19 99 TYR A CA 1
ATOM 748 C C . TYR A 1 99 ? 6.120 -4.389 -22.618 1.00 97.19 99 TYR A C 1
ATOM 750 O O . TYR A 1 99 ? 5.713 -3.244 -22.424 1.00 97.19 99 TYR A O 1
ATOM 758 N N . ALA A 1 100 ? 7.181 -4.650 -23.379 1.00 95.62 100 ALA A N 1
ATOM 759 C CA . ALA A 1 100 ? 7.940 -3.637 -24.101 1.00 95.62 100 ALA A CA 1
ATOM 760 C C . ALA A 1 100 ? 7.471 -3.573 -25.557 1.00 95.62 100 ALA A C 1
ATOM 762 O O . ALA A 1 100 ? 7.512 -4.563 -26.290 1.00 95.62 100 ALA A O 1
ATOM 763 N N . ASN A 1 101 ? 6.984 -2.403 -25.980 1.00 94.44 101 ASN A N 1
ATOM 764 C CA . ASN A 1 101 ? 6.472 -2.170 -27.334 1.00 94.44 101 ASN A CA 1
ATOM 765 C C . ASN A 1 101 ? 5.420 -3.213 -27.767 1.00 94.44 101 ASN A C 1
ATOM 767 O O . ASN A 1 101 ? 5.402 -3.675 -28.905 1.00 94.44 101 ASN A O 1
ATOM 771 N N . GLY A 1 102 ? 4.554 -3.611 -26.829 1.00 92.44 102 GLY A N 1
ATOM 772 C CA . GLY A 1 102 ? 3.485 -4.586 -27.054 1.00 92.44 102 GLY A CA 1
ATOM 773 C C . GLY A 1 102 ? 3.914 -6.057 -27.027 1.00 92.44 102 GLY A C 1
ATOM 774 O O . GLY A 1 102 ? 3.048 -6.919 -27.149 1.00 92.44 102 GLY A O 1
ATOM 775 N N . ARG A 1 103 ? 5.203 -6.364 -26.839 1.00 93.88 103 ARG A N 1
ATOM 776 C CA . ARG A 1 103 ? 5.707 -7.735 -26.672 1.00 93.88 103 ARG A CA 1
ATOM 777 C C . ARG A 1 103 ? 6.002 -8.009 -25.206 1.00 93.88 103 ARG A C 1
ATOM 779 O O . ARG A 1 103 ? 6.583 -7.169 -24.527 1.00 93.88 103 ARG A O 1
ATOM 786 N N . ARG A 1 104 ? 5.640 -9.195 -24.722 1.00 96.06 104 ARG A N 1
ATOM 787 C CA . ARG A 1 104 ? 5.980 -9.628 -23.365 1.00 96.06 104 ARG A CA 1
ATOM 788 C C . ARG A 1 104 ? 7.477 -9.950 -23.282 1.00 96.06 104 ARG A C 1
ATOM 790 O O . ARG A 1 104 ? 7.952 -10.812 -24.015 1.00 96.06 104 ARG A O 1
ATOM 797 N N . ALA A 1 105 ? 8.197 -9.253 -22.410 1.00 95.88 105 ALA A N 1
ATOM 798 C CA . ALA A 1 105 ? 9.614 -9.474 -22.151 1.00 95.88 105 ALA A CA 1
ATOM 799 C C . ALA A 1 105 ? 9.821 -10.617 -21.143 1.00 95.88 105 ALA A C 1
ATOM 801 O O . ALA A 1 105 ? 8.942 -10.927 -20.332 1.00 95.88 105 ALA A O 1
ATOM 802 N N . ILE A 1 106 ? 11.000 -11.237 -21.195 1.00 95.00 106 ILE A N 1
ATOM 803 C CA . ILE A 1 106 ? 11.421 -12.258 -20.231 1.00 95.00 106 ILE A CA 1
ATOM 804 C C . ILE A 1 106 ? 11.897 -11.559 -18.954 1.00 95.00 106 ILE A C 1
ATOM 806 O O . ILE A 1 106 ? 12.601 -10.556 -19.023 1.00 95.00 106 ILE A O 1
ATOM 810 N N . LEU A 1 107 ? 11.515 -12.102 -17.796 1.00 96.00 107 LEU A N 1
ATOM 811 C CA . LEU A 1 107 ? 11.999 -11.670 -16.487 1.00 96.00 107 LEU A CA 1
ATOM 812 C C . LEU A 1 107 ? 12.770 -12.823 -15.835 1.00 96.00 107 LEU A C 1
ATOM 814 O O . LEU A 1 107 ? 12.210 -13.899 -15.628 1.00 96.00 107 LEU A O 1
ATOM 818 N N . ARG A 1 108 ? 14.048 -12.601 -15.534 1.00 93.62 108 ARG A N 1
ATOM 819 C CA . ARG A 1 108 ? 14.987 -13.573 -14.957 1.00 93.62 108 ARG A CA 1
ATOM 820 C C . ARG A 1 108 ? 15.121 -13.403 -13.450 1.00 93.62 108 ARG A C 1
ATOM 822 O O . ARG A 1 108 ? 15.144 -14.392 -12.725 1.00 93.62 108 ARG A O 1
ATOM 829 N N . ASP A 1 109 ? 15.145 -12.154 -12.992 1.00 92.19 109 ASP A N 1
ATOM 830 C CA . ASP A 1 109 ? 15.383 -11.801 -11.585 1.00 92.19 109 ASP A CA 1
ATOM 831 C C . ASP A 1 109 ? 14.089 -11.516 -10.799 1.00 92.19 109 ASP A C 1
ATOM 833 O O . ASP A 1 109 ? 14.120 -11.221 -9.604 1.00 92.19 109 ASP A O 1
ATOM 837 N N . LEU A 1 110 ? 12.931 -11.601 -11.459 1.00 95.62 110 LEU A N 1
ATOM 838 C CA . LEU A 1 110 ? 11.610 -11.440 -10.852 1.00 95.62 110 LEU A CA 1
ATOM 839 C C . LEU A 1 110 ? 10.751 -12.668 -11.126 1.00 95.62 110 LEU A C 1
ATOM 841 O O . LEU A 1 110 ? 10.898 -13.328 -12.152 1.00 95.62 110 LEU A O 1
ATOM 845 N N . VAL A 1 111 ? 9.812 -12.953 -10.224 1.00 96.94 111 VAL A N 1
ATOM 846 C CA . VAL A 1 111 ? 8.850 -14.040 -10.426 1.00 96.94 111 VAL A CA 1
ATOM 847 C C . VAL A 1 111 ? 7.871 -13.624 -11.532 1.00 96.94 111 VAL A C 1
ATOM 849 O O . VAL A 1 111 ? 7.158 -12.634 -11.351 1.00 96.94 111 VAL A O 1
ATOM 852 N N . PRO A 1 112 ? 7.813 -14.334 -12.672 1.00 97.44 112 PRO A N 1
ATOM 853 C CA . PRO A 1 112 ? 6.926 -13.957 -13.762 1.00 97.44 112 PRO A CA 1
ATOM 854 C C . PRO A 1 112 ? 5.459 -14.202 -13.386 1.00 97.44 112 PRO A C 1
ATOM 856 O O . PRO A 1 112 ? 5.123 -15.228 -12.795 1.00 97.44 112 PRO A O 1
ATOM 859 N N . SER A 1 113 ? 4.580 -13.274 -13.762 1.00 97.56 113 SER A N 1
ATOM 860 C CA . SER A 1 113 ? 3.128 -13.424 -13.632 1.00 97.56 113 SER A CA 1
ATOM 861 C C . SER A 1 113 ? 2.635 -14.632 -14.438 1.00 97.56 113 SER A C 1
ATOM 863 O O . SER A 1 113 ? 3.031 -14.792 -15.597 1.00 97.56 113 SER A O 1
ATOM 865 N N . PRO A 1 114 ? 1.754 -15.482 -13.894 1.00 94.56 114 PRO A N 1
ATOM 866 C CA . PRO A 1 114 ? 1.167 -16.582 -14.654 1.00 94.56 114 PRO A CA 1
ATOM 867 C C . PRO A 1 114 ? 0.049 -16.117 -15.598 1.00 94.56 114 PRO A C 1
ATOM 869 O O . PRO A 1 114 ? -0.341 -16.865 -16.492 1.00 94.56 114 PRO A O 1
ATOM 872 N N . VAL A 1 115 ? -0.469 -14.900 -15.420 1.00 93.75 115 VAL A N 1
ATOM 873 C CA . VAL A 1 115 ? -1.590 -14.371 -16.200 1.00 93.75 115 VAL A CA 1
ATOM 874 C C . VAL A 1 115 ? -1.116 -13.338 -17.217 1.00 93.75 115 VAL A C 1
ATOM 876 O O . VAL A 1 115 ? 0.035 -12.896 -17.231 1.00 93.75 115 VAL A O 1
ATOM 879 N N . SER A 1 116 ? -1.998 -12.983 -18.139 1.00 90.50 116 SER A N 1
ATOM 880 C CA . SER A 1 116 ? -1.825 -11.836 -19.026 1.00 90.50 116 SER A CA 1
ATOM 881 C C . SER A 1 116 ? -3.021 -10.923 -18.844 1.00 90.50 116 SER A C 1
ATOM 883 O O . SER A 1 116 ? -4.140 -11.398 -18.665 1.00 90.50 116 SER A O 1
ATOM 885 N N . VAL A 1 117 ? -2.760 -9.624 -18.843 1.00 94.06 117 VAL A N 1
ATOM 886 C CA . VAL A 1 117 ? -3.779 -8.585 -18.697 1.00 94.06 117 VAL A CA 1
ATOM 887 C C . VAL A 1 117 ? -3.701 -7.661 -19.901 1.00 94.06 117 VAL A C 1
ATOM 889 O O . VAL A 1 117 ? -2.639 -7.528 -20.518 1.00 94.06 117 VAL A O 1
ATOM 892 N N . ASP A 1 118 ? -4.819 -7.031 -20.237 1.00 92.00 118 ASP A N 1
ATOM 893 C CA . ASP A 1 118 ? -4.858 -6.099 -21.354 1.00 92.00 118 ASP A CA 1
ATOM 894 C C . ASP A 1 118 ? -4.091 -4.812 -21.032 1.00 92.00 118 ASP A C 1
ATOM 896 O O . ASP A 1 118 ? -4.100 -4.317 -19.902 1.00 92.00 118 ASP A O 1
ATOM 900 N N . ASP A 1 119 ? -3.430 -4.255 -22.051 1.00 91.25 119 ASP A N 1
ATOM 901 C CA . ASP A 1 119 ? -2.831 -2.925 -21.956 1.00 91.25 119 ASP A CA 1
ATOM 902 C C . ASP A 1 119 ? -3.960 -1.893 -21.787 1.00 91.25 119 ASP A C 1
ATOM 904 O O . ASP A 1 119 ? -4.773 -1.757 -22.708 1.00 91.25 119 ASP A O 1
ATOM 908 N N . PRO A 1 120 ? -3.995 -1.108 -20.690 1.00 88.38 120 PRO A N 1
ATOM 909 C CA . PRO A 1 120 ? -5.044 -0.116 -20.462 1.00 88.38 120 PRO A CA 1
ATOM 910 C C . PRO A 1 120 ? -5.233 0.861 -21.623 1.00 88.38 120 PRO A C 1
ATOM 912 O O . PRO A 1 120 ? -6.344 1.325 -21.850 1.00 88.38 120 PRO A O 1
ATOM 915 N N . PHE A 1 121 ? -4.171 1.158 -22.380 1.00 84.00 121 PHE A N 1
ATOM 916 C CA . PHE A 1 121 ? -4.251 2.042 -23.545 1.00 84.00 121 PHE A CA 1
ATOM 917 C C . PHE A 1 121 ? -5.010 1.428 -24.726 1.00 84.00 121 PHE A C 1
ATOM 919 O O . PHE A 1 121 ? -5.538 2.150 -25.564 1.00 84.00 121 PHE A O 1
ATOM 926 N N . LYS A 1 122 ? -5.042 0.096 -24.821 1.00 85.50 122 LYS A N 1
ATOM 927 C CA . LYS A 1 122 ? -5.823 -0.621 -25.836 1.00 85.50 122 LYS A CA 1
ATOM 928 C C . LYS A 1 122 ? -7.266 -0.833 -25.387 1.00 85.50 122 LYS A C 1
ATOM 930 O O . LYS A 1 122 ? -8.151 -0.878 -26.232 1.00 85.50 122 LYS A O 1
ATOM 935 N N . THR A 1 123 ? -7.487 -0.967 -24.081 1.00 85.31 123 THR A N 1
ATOM 936 C CA . THR A 1 123 ? -8.815 -1.202 -23.500 1.00 85.31 123 THR A CA 1
ATOM 937 C C . THR A 1 123 ? -9.639 0.078 -23.407 1.00 85.31 123 THR A C 1
ATOM 939 O O . THR A 1 123 ? -10.834 0.060 -23.692 1.00 85.31 123 THR A O 1
ATOM 942 N N . TRP A 1 124 ? -9.016 1.196 -23.026 1.00 84.56 124 TRP A N 1
ATOM 943 C CA . TRP A 1 124 ? -9.715 2.445 -22.734 1.00 84.56 124 TRP A CA 1
ATOM 944 C C . TRP A 1 124 ? -9.314 3.538 -23.721 1.00 84.56 124 TRP A C 1
ATOM 946 O O . TRP A 1 124 ? -8.152 3.930 -23.807 1.00 84.56 124 TRP A O 1
ATOM 956 N N . SER A 1 125 ? -10.297 4.071 -24.449 1.00 80.69 125 SER A N 1
ATOM 957 C CA . SER A 1 125 ? -10.092 5.154 -25.419 1.00 80.69 125 SER A CA 1
ATOM 958 C C . SER A 1 125 ? -9.893 6.529 -24.773 1.00 80.69 125 SER A C 1
ATOM 960 O O . SER A 1 125 ? -9.528 7.481 -25.459 1.00 80.69 125 SER A O 1
ATOM 962 N N . GLN A 1 126 ? -10.173 6.659 -23.474 1.00 82.56 126 GLN A N 1
ATOM 963 C CA . GLN A 1 126 ? -10.056 7.897 -22.708 1.00 82.56 126 GLN A CA 1
ATOM 964 C C . GLN A 1 126 ? -9.522 7.604 -21.307 1.00 82.56 126 GLN A C 1
ATOM 966 O O . GLN A 1 126 ? -9.713 6.512 -20.770 1.00 82.56 126 GLN A O 1
ATOM 971 N N . ALA A 1 127 ? -8.851 8.593 -20.715 1.00 81.50 127 ALA A N 1
ATOM 972 C CA . ALA A 1 127 ? -8.472 8.524 -19.312 1.00 81.50 127 ALA A CA 1
ATOM 973 C C . ALA A 1 127 ? -9.735 8.461 -18.432 1.00 81.50 127 ALA A C 1
ATOM 975 O O . ALA A 1 127 ? -10.724 9.123 -18.760 1.00 81.50 127 ALA A O 1
ATOM 976 N N . PRO A 1 128 ? -9.718 7.705 -17.321 1.00 81.50 128 PRO A N 1
ATOM 977 C CA . PRO A 1 128 ? -10.840 7.688 -16.397 1.00 81.50 128 PRO A CA 1
ATOM 978 C C . PRO A 1 128 ? -11.063 9.092 -15.832 1.00 81.50 128 PRO A C 1
ATOM 980 O O . PRO A 1 128 ? -10.132 9.738 -15.347 1.00 81.50 128 PRO A O 1
ATOM 983 N N . THR A 1 129 ? -12.307 9.551 -15.881 1.00 81.81 129 THR A N 1
ATOM 984 C CA . THR A 1 129 ? -12.750 10.795 -15.249 1.00 81.81 129 THR A CA 1
ATOM 985 C C . THR A 1 129 ? -13.856 10.492 -14.246 1.00 81.81 129 THR A C 1
ATOM 987 O O . THR A 1 129 ? -14.601 9.530 -14.455 1.00 81.81 129 THR A O 1
ATOM 990 N N . PRO A 1 130 ? -14.015 11.310 -13.191 1.00 80.00 130 PRO A N 1
ATOM 991 C CA . PRO A 1 130 ? -15.165 11.201 -12.303 1.00 80.00 130 PRO A CA 1
ATOM 992 C C . PRO A 1 130 ? -16.481 11.208 -13.088 1.00 80.00 130 PRO A C 1
ATOM 994 O O . PRO A 1 130 ? -16.608 11.917 -14.091 1.00 80.00 130 PRO A O 1
ATOM 997 N N . LEU A 1 131 ? -17.454 10.416 -12.636 1.00 81.81 131 LEU A N 1
ATOM 998 C CA . LEU A 1 131 ? -18.784 10.400 -13.239 1.00 81.81 131 LEU A CA 1
ATOM 999 C C . LEU A 1 131 ? -19.447 11.773 -13.063 1.00 81.81 131 LEU A C 1
ATOM 1001 O O . LEU A 1 131 ? -19.359 12.395 -12.001 1.00 81.81 131 LEU A O 1
ATOM 1005 N N . ALA A 1 132 ? -20.123 12.249 -14.109 1.00 81.44 132 ALA A N 1
ATOM 1006 C CA . ALA A 1 132 ? -20.900 13.478 -14.024 1.00 81.44 132 ALA A CA 1
ATOM 1007 C C . ALA A 1 132 ? -22.006 13.318 -12.969 1.00 81.44 132 ALA A C 1
ATOM 1009 O O . ALA A 1 132 ? -22.690 12.299 -12.953 1.00 81.44 132 ALA A O 1
ATOM 1010 N N . GLN A 1 133 ? -22.181 14.330 -12.111 1.00 81.25 133 GLN A N 1
ATOM 1011 C CA . GLN A 1 133 ? -23.169 14.327 -11.019 1.00 81.25 133 GLN A CA 1
ATOM 1012 C C . GLN A 1 133 ? -22.958 13.224 -9.965 1.00 81.25 133 GLN A C 1
ATOM 1014 O O . GLN A 1 133 ? -23.883 12.916 -9.217 1.00 81.25 133 GLN A O 1
ATOM 1019 N N . ALA A 1 134 ? -21.757 12.641 -9.876 1.00 80.88 134 ALA A N 1
ATOM 1020 C CA . ALA A 1 134 ? -21.419 11.788 -8.745 1.00 80.88 134 ALA A CA 1
ATOM 1021 C C . ALA A 1 134 ? -21.507 12.589 -7.441 1.00 80.88 134 ALA A C 1
ATOM 1023 O O . ALA A 1 134 ? -20.932 13.674 -7.341 1.00 80.88 134 ALA A O 1
ATOM 1024 N N . ASP A 1 135 ? -22.168 12.020 -6.436 1.00 84.50 135 ASP A N 1
ATOM 1025 C CA . ASP A 1 135 ? -22.208 12.551 -5.069 1.00 84.50 135 ASP A CA 1
ATOM 1026 C C . ASP A 1 135 ? -20.899 12.226 -4.323 1.00 84.50 135 ASP A C 1
ATOM 1028 O O . ASP A 1 135 ? -20.880 11.671 -3.231 1.00 84.50 135 ASP A O 1
ATOM 1032 N N . ALA A 1 136 ? -19.758 12.474 -4.965 1.00 85.94 136 ALA A N 1
ATOM 1033 C CA . ALA A 1 136 ? -18.460 12.198 -4.371 1.00 85.94 136 ALA A CA 1
ATOM 1034 C C . ALA A 1 136 ? -18.166 13.204 -3.250 1.00 85.94 136 ALA A C 1
ATOM 1036 O O . ALA A 1 136 ? -18.467 14.395 -3.369 1.00 85.94 136 ALA A O 1
ATOM 1037 N N . LEU A 1 137 ? -17.507 12.742 -2.185 1.00 86.88 137 LEU A N 1
ATOM 1038 C CA . LEU A 1 137 ? -16.964 13.618 -1.157 1.00 86.88 137 LEU A CA 1
ATOM 1039 C C . LEU A 1 137 ? -16.079 14.676 -1.816 1.00 86.88 137 LEU A C 1
ATOM 1041 O O . LEU A 1 137 ? -15.257 14.391 -2.689 1.00 86.88 137 LEU A O 1
ATOM 1045 N N . THR A 1 138 ? -16.204 15.914 -1.356 1.00 87.94 138 THR A N 1
ATOM 1046 C CA . THR A 1 138 ? -15.252 16.958 -1.720 1.00 87.94 138 THR A CA 1
ATOM 1047 C C . THR A 1 138 ? -13.919 16.692 -1.031 1.00 87.94 138 THR A C 1
ATOM 1049 O O . THR A 1 138 ? -13.875 16.158 0.081 1.00 87.94 138 THR A O 1
ATOM 1052 N N . ASP A 1 139 ? -12.818 17.089 -1.670 1.00 89.88 139 ASP A N 1
ATOM 1053 C CA . ASP A 1 139 ? -11.479 17.016 -1.079 1.00 89.88 139 ASP A CA 1
ATOM 1054 C C . ASP A 1 139 ? -11.095 15.607 -0.586 1.00 89.88 139 ASP A C 1
ATOM 1056 O O . ASP A 1 139 ? -10.517 15.444 0.493 1.00 89.88 139 ASP A O 1
ATOM 1060 N N . ILE A 1 140 ? -11.413 14.566 -1.374 1.00 93.62 140 ILE A N 1
ATOM 1061 C CA . ILE A 1 140 ? -11.005 13.172 -1.094 1.00 93.62 140 ILE A CA 1
ATOM 1062 C C . ILE A 1 140 ? -9.511 13.111 -0.777 1.00 93.62 140 ILE A C 1
ATOM 1064 O O . ILE A 1 140 ? -9.098 12.407 0.141 1.00 93.62 140 ILE A O 1
ATOM 1068 N N . VAL A 1 141 ? -8.714 13.888 -1.512 1.00 94.62 141 VAL A N 1
ATOM 1069 C CA . VAL A 1 141 ? -7.311 14.145 -1.208 1.00 94.62 141 VAL A CA 1
ATOM 1070 C C . VAL A 1 141 ? -7.096 15.651 -1.161 1.00 94.62 141 VAL A C 1
ATOM 1072 O O . VAL A 1 141 ? -7.275 16.339 -2.162 1.00 94.62 141 VAL A O 1
ATOM 1075 N N . ALA A 1 142 ? -6.670 16.159 -0.010 1.00 94.75 142 ALA A N 1
ATOM 1076 C CA . ALA A 1 142 ? -6.383 17.575 0.190 1.00 94.75 142 ALA A CA 1
ATOM 1077 C C . ALA A 1 142 ? -5.078 17.775 0.952 1.00 94.75 142 ALA A C 1
ATOM 1079 O O . ALA A 1 142 ? -4.696 16.974 1.808 1.00 94.75 142 ALA A O 1
ATOM 1080 N N . LYS A 1 143 ? -4.390 18.883 0.673 1.00 92.44 143 LYS A N 1
ATOM 1081 C CA . LYS A 1 143 ? -3.232 19.292 1.467 1.00 92.44 143 LYS A CA 1
ATOM 1082 C C . LYS A 1 143 ? -3.708 19.683 2.868 1.00 92.44 143 LYS A C 1
ATOM 1084 O O . LYS A 1 143 ? -4.599 20.512 3.012 1.00 92.44 143 LYS A O 1
ATOM 1089 N N . ALA A 1 144 ? -3.127 19.071 3.892 1.00 89.81 144 ALA A N 1
ATOM 1090 C CA . ALA A 1 144 ? -3.410 19.396 5.283 1.00 89.81 144 ALA A CA 1
ATOM 1091 C C . ALA A 1 144 ? -2.490 20.522 5.778 1.00 89.81 144 ALA A C 1
ATOM 1093 O O . ALA A 1 144 ? -1.506 20.884 5.123 1.00 89.81 144 ALA A O 1
ATOM 1094 N N . GLN A 1 145 ? -2.798 21.060 6.961 1.00 83.62 145 GLN A N 1
ATOM 1095 C CA . GLN A 1 145 ? -1.866 21.938 7.664 1.00 83.62 145 GLN A CA 1
ATOM 1096 C C . GLN A 1 145 ? -0.539 21.212 7.890 1.00 83.62 145 GLN A C 1
ATOM 1098 O O . GLN A 1 145 ? -0.511 20.005 8.142 1.00 83.62 145 GLN A O 1
ATOM 1103 N N . ALA A 1 146 ? 0.562 21.954 7.771 1.00 72.12 146 ALA A N 1
ATOM 1104 C CA . ALA A 1 146 ? 1.882 21.404 8.017 1.00 72.12 146 ALA A CA 1
ATOM 1105 C C . ALA A 1 146 ? 1.944 20.858 9.448 1.00 72.12 146 ALA A C 1
ATOM 1107 O O . ALA A 1 146 ? 1.621 21.560 10.405 1.00 72.12 146 ALA A O 1
ATOM 1108 N N . VAL A 1 147 ? 2.356 19.602 9.579 1.00 75.88 147 VAL A N 1
ATOM 1109 C CA . VAL A 1 147 ? 2.688 19.027 10.880 1.00 75.88 147 VAL A CA 1
ATOM 1110 C C . VAL A 1 147 ? 4.103 19.479 11.209 1.00 75.88 147 VAL A C 1
ATOM 1112 O O . VAL A 1 147 ? 4.992 19.385 10.361 1.00 75.88 147 VAL A O 1
ATOM 1115 N N . GLU A 1 148 ? 4.318 19.994 12.417 1.00 71.06 148 GLU A N 1
ATOM 1116 C CA . GLU A 1 148 ? 5.652 20.396 12.850 1.00 71.06 148 GLU A CA 1
ATOM 1117 C C . GLU A 1 148 ? 6.574 19.169 12.883 1.00 71.06 148 GLU A C 1
ATOM 1119 O O . GLU A 1 148 ? 6.386 18.235 13.664 1.00 71.06 148 GLU A O 1
ATOM 1124 N N . VAL A 1 149 ? 7.572 19.166 12.000 1.00 69.19 149 VAL A N 1
ATOM 1125 C CA . VAL A 1 149 ? 8.574 18.105 11.913 1.00 69.19 149 VAL A CA 1
ATOM 1126 C C . VAL A 1 149 ? 9.813 18.539 12.684 1.00 69.19 149 VAL A C 1
ATOM 1128 O O . VAL A 1 149 ? 10.498 19.485 12.297 1.00 69.19 149 VAL A O 1
ATOM 1131 N N . LYS A 1 150 ? 10.134 17.818 13.762 1.00 64.12 150 LYS A N 1
ATOM 1132 C CA . LYS A 1 150 ? 11.373 18.041 14.516 1.00 64.12 150 LYS A CA 1
ATOM 1133 C C . LYS A 1 150 ? 12.571 17.550 13.699 1.00 64.12 150 LYS A C 1
ATOM 1135 O O . LYS A 1 150 ? 12.603 16.388 13.303 1.00 64.12 150 LYS A O 1
ATOM 1140 N N . ASN A 1 151 ? 13.569 18.414 13.510 1.00 62.47 151 ASN A N 1
ATOM 1141 C CA . ASN A 1 151 ? 14.821 18.127 12.794 1.00 62.47 151 ASN A CA 1
ATOM 1142 C C . ASN A 1 151 ? 14.601 17.604 11.358 1.00 62.47 151 ASN A C 1
ATOM 1144 O O . ASN A 1 151 ? 14.921 16.446 11.065 1.00 62.47 151 ASN A O 1
ATOM 1148 N N . PRO A 1 152 ? 14.049 18.431 10.447 1.00 64.44 152 PRO A N 1
ATOM 1149 C CA . PRO A 1 152 ? 13.877 18.028 9.061 1.00 64.44 152 PRO A CA 1
ATOM 1150 C C . PRO A 1 152 ? 15.242 17.719 8.438 1.00 64.44 152 PRO A C 1
ATOM 1152 O O . PRO A 1 152 ? 16.170 18.522 8.490 1.00 64.44 152 PRO A O 1
ATOM 1155 N N . THR A 1 153 ? 15.362 16.537 7.850 1.00 59.22 153 THR A N 1
ATOM 1156 C CA . THR A 1 153 ? 16.508 16.149 7.035 1.00 59.22 153 THR A CA 1
ATOM 1157 C C . THR A 1 153 ? 16.165 16.458 5.579 1.00 59.22 153 THR A C 1
ATOM 1159 O O . THR A 1 153 ? 15.083 16.074 5.119 1.00 59.22 153 THR A O 1
ATOM 1162 N N . PRO A 1 154 ? 17.032 17.161 4.833 1.00 54.47 154 PRO A N 1
ATOM 1163 C CA . PRO A 1 154 ? 16.807 17.361 3.411 1.00 54.47 154 PRO A CA 1
ATOM 1164 C C . PRO A 1 154 ? 16.673 16.005 2.693 1.00 54.47 154 PRO A C 1
ATOM 1166 O O . PRO A 1 154 ? 17.300 15.030 3.112 1.00 54.47 154 PRO A O 1
ATOM 1169 N N . PRO A 1 155 ? 15.914 15.915 1.582 1.00 53.69 155 PRO A N 1
ATOM 1170 C CA . PRO A 1 155 ? 15.822 14.695 0.768 1.00 53.69 155 PRO A CA 1
ATOM 1171 C C . PRO A 1 155 ? 17.164 14.206 0.178 1.00 53.69 155 PRO A C 1
ATOM 1173 O O . PRO A 1 155 ? 17.192 13.221 -0.562 1.00 53.69 155 PRO A O 1
ATOM 1176 N N . SER A 1 156 ? 18.273 14.892 0.469 1.00 47.06 156 SER A N 1
ATOM 1177 C CA . SER A 1 156 ? 19.632 14.567 0.050 1.00 47.06 156 SER A CA 1
ATOM 1178 C C . SER A 1 156 ? 20.134 13.306 0.758 1.00 47.06 156 SER A C 1
ATOM 1180 O O . SER A 1 156 ? 20.497 13.340 1.932 1.00 47.06 156 SER A O 1
ATOM 1182 N N . GLY A 1 157 ? 20.164 12.185 0.042 1.00 50.94 157 GLY A N 1
ATOM 1183 C CA . GLY A 1 157 ? 20.747 10.946 0.570 1.00 50.94 157 GLY A CA 1
ATOM 1184 C C . GLY A 1 157 ? 20.569 9.698 -0.291 1.00 50.94 157 GLY A C 1
ATOM 1185 O O . GLY A 1 157 ? 20.761 8.595 0.204 1.00 50.94 157 GLY A O 1
ATOM 1186 N N . TRP A 1 158 ? 20.185 9.830 -1.563 1.00 55.94 158 TRP A N 1
ATOM 1187 C CA . TRP A 1 158 ? 19.973 8.672 -2.448 1.00 55.94 158 TRP A CA 1
ATOM 1188 C C . TRP A 1 158 ? 21.215 8.322 -3.283 1.00 55.94 158 TRP A C 1
ATOM 1190 O O . TRP A 1 158 ? 21.224 7.304 -3.978 1.00 55.94 158 TRP A O 1
ATOM 1200 N N . GLU A 1 159 ? 22.264 9.151 -3.205 1.00 58.91 159 GLU A N 1
ATOM 1201 C CA . GLU A 1 159 ? 23.536 8.932 -3.899 1.00 58.91 159 GLU A CA 1
ATOM 1202 C C . GLU A 1 159 ? 24.276 7.722 -3.331 1.00 58.91 159 GLU A C 1
ATOM 1204 O O . GLU A 1 159 ? 24.658 6.836 -4.093 1.00 58.91 159 GLU A O 1
ATOM 1209 N N . THR A 1 160 ? 24.411 7.641 -2.006 1.00 63.47 160 THR A N 1
ATOM 1210 C CA . THR A 1 160 ? 24.959 6.495 -1.266 1.00 63.47 160 THR A CA 1
ATOM 1211 C C . THR A 1 160 ? 24.596 6.614 0.211 1.00 63.47 160 THR A C 1
ATOM 1213 O O . THR A 1 160 ? 24.817 7.671 0.799 1.00 63.47 160 THR A O 1
ATOM 1216 N N . GLY A 1 161 ? 24.141 5.528 0.835 1.00 77.88 161 GLY A N 1
ATOM 1217 C CA . GLY A 1 161 ? 24.060 5.428 2.293 1.00 77.88 161 GLY A CA 1
ATOM 1218 C C . GLY A 1 161 ? 22.745 4.842 2.786 1.00 77.88 161 GLY A C 1
ATOM 1219 O O . GLY A 1 161 ? 22.113 4.040 2.102 1.00 77.88 161 GLY A O 1
ATOM 1220 N N . ARG A 1 162 ? 22.362 5.229 4.003 1.00 83.62 162 ARG A N 1
ATOM 1221 C CA . ARG A 1 162 ? 21.122 4.812 4.656 1.00 83.62 162 ARG A CA 1
ATOM 1222 C C . ARG A 1 162 ? 20.254 6.035 4.931 1.00 83.62 162 ARG A C 1
ATOM 1224 O O . ARG A 1 162 ? 20.722 6.981 5.557 1.00 83.62 162 ARG A O 1
ATOM 1231 N N . VAL A 1 163 ? 18.988 5.977 4.522 1.00 84.56 163 VAL A N 1
ATOM 1232 C CA . VAL A 1 163 ? 17.993 7.031 4.767 1.00 84.56 163 VAL A CA 1
ATOM 1233 C C . VAL A 1 163 ? 16.751 6.408 5.388 1.00 84.56 163 VAL A C 1
ATOM 1235 O O . VAL A 1 163 ? 16.117 5.555 4.772 1.00 84.56 163 VAL A O 1
ATOM 1238 N N . ASP A 1 164 ? 16.388 6.838 6.595 1.00 86.75 164 ASP A N 1
ATOM 1239 C CA . ASP A 1 164 ? 15.118 6.456 7.213 1.00 86.75 164 ASP A CA 1
ATOM 1240 C C . ASP A 1 164 ? 14.003 7.406 6.737 1.00 86.75 164 ASP A C 1
ATOM 1242 O O . ASP A 1 164 ? 14.178 8.625 6.669 1.00 86.75 164 ASP A O 1
ATOM 1246 N N . ILE A 1 165 ? 12.846 6.842 6.403 1.00 87.56 165 ILE A N 1
ATOM 1247 C CA . ILE A 1 165 ? 11.706 7.531 5.794 1.00 87.56 165 ILE A CA 1
ATOM 1248 C C . ILE A 1 165 ? 10.470 7.241 6.657 1.00 87.56 165 ILE A C 1
ATOM 1250 O O . ILE A 1 165 ? 9.696 6.333 6.351 1.00 87.56 165 ILE A O 1
ATOM 1254 N N . PRO A 1 166 ? 10.290 7.968 7.771 1.00 89.75 166 PRO A N 1
ATOM 1255 C CA . PRO A 1 166 ? 9.134 7.791 8.639 1.00 89.75 166 PRO A CA 1
ATOM 1256 C C . PRO A 1 166 ? 7.895 8.450 8.022 1.00 89.75 166 PRO A C 1
ATOM 1258 O O . PRO A 1 166 ? 7.896 9.657 7.756 1.00 89.75 166 PRO A O 1
ATOM 1261 N N . ILE A 1 167 ? 6.836 7.673 7.793 1.00 91.94 167 ILE A N 1
ATOM 1262 C CA . ILE A 1 167 ? 5.554 8.141 7.251 1.00 91.94 167 ILE A CA 1
ATOM 1263 C C . ILE A 1 167 ? 4.474 7.884 8.290 1.00 91.94 167 ILE A C 1
ATOM 1265 O O . ILE A 1 167 ? 3.972 6.774 8.441 1.00 91.94 167 ILE A O 1
ATOM 1269 N N . HIS A 1 168 ? 4.123 8.910 9.046 1.00 93.62 168 HIS A N 1
ATOM 1270 C CA . HIS A 1 168 ? 3.207 8.767 10.172 1.00 93.62 168 HIS A CA 1
ATOM 1271 C C . HIS A 1 168 ? 1.816 9.239 9.779 1.00 93.62 168 HIS A C 1
ATOM 1273 O O . HIS A 1 168 ? 1.633 9.918 8.762 1.00 93.62 168 HIS A O 1
ATOM 1279 N N . GLY A 1 169 ? 0.824 8.826 10.555 1.00 94.69 169 GLY A N 1
ATOM 1280 C CA . GLY A 1 169 ? -0.553 9.167 10.266 1.00 94.69 169 GLY A CA 1
ATOM 1281 C C . GLY A 1 169 ? -1.446 9.201 11.490 1.00 94.69 169 GLY A C 1
ATOM 1282 O O . GLY A 1 169 ? -1.179 8.585 12.523 1.00 94.69 169 GLY A O 1
ATOM 1283 N N . HIS A 1 170 ? -2.573 9.880 11.336 1.00 95.75 170 HIS A N 1
ATOM 1284 C CA . HIS A 1 170 ? -3.699 9.832 12.250 1.00 95.75 170 HIS A CA 1
ATOM 1285 C C . HIS A 1 170 ? -4.988 9.684 11.448 1.00 95.75 170 HIS A C 1
ATOM 1287 O O . HIS A 1 170 ? -5.162 10.388 10.463 1.00 95.75 170 HIS A O 1
ATOM 1293 N N . CYS A 1 171 ? -5.872 8.786 11.860 1.00 96.94 171 CYS A N 1
ATOM 1294 C CA . CYS A 1 171 ? -7.172 8.600 11.239 1.00 96.94 171 CYS A CA 1
ATOM 1295 C C . CYS A 1 171 ? -8.258 8.708 12.293 1.00 96.94 171 CYS A C 1
ATOM 1297 O O . CYS A 1 171 ? -8.127 8.136 13.376 1.00 96.94 171 CYS A O 1
ATOM 1299 N N . GLU A 1 172 ? -9.342 9.371 11.931 1.00 95.88 172 GLU A N 1
ATOM 1300 C CA . GLU A 1 172 ? -10.616 9.307 12.633 1.00 95.88 172 GLU A CA 1
ATOM 1301 C C . GLU A 1 172 ? -11.603 8.562 11.740 1.00 95.88 172 GLU A C 1
ATOM 1303 O O . GLU A 1 172 ? -11.559 8.687 10.512 1.00 95.88 172 GLU A O 1
ATOM 1308 N N . SER A 1 173 ? -12.458 7.742 12.343 1.00 91.12 173 SER A N 1
ATOM 1309 C CA . SER A 1 173 ? -13.521 7.052 11.625 1.00 91.12 173 SER A CA 1
ATOM 1310 C C . SER A 1 173 ? -14.850 7.261 12.325 1.00 91.12 173 SER A C 1
ATOM 1312 O O . SER A 1 173 ? -14.965 7.107 13.543 1.00 91.12 173 SER A O 1
ATOM 1314 N N . LEU A 1 174 ? -15.855 7.598 11.522 1.00 77.19 174 LEU A N 1
ATOM 1315 C CA . LEU A 1 174 ? -17.227 7.782 11.958 1.00 77.19 174 LEU A CA 1
ATOM 1316 C C . LEU A 1 174 ? -18.147 7.042 10.986 1.00 77.19 174 LEU A C 1
ATOM 1318 O O . LEU A 1 174 ? -18.157 7.333 9.791 1.00 77.19 174 LEU A O 1
ATOM 1322 N N . HIS A 1 175 ? -18.899 6.064 11.498 1.00 76.12 175 HIS A N 1
ATOM 1323 C CA . HIS A 1 175 ? -19.894 5.290 10.741 1.00 76.12 175 HIS A CA 1
ATOM 1324 C C . HIS A 1 175 ? -19.393 4.728 9.393 1.00 76.12 175 HIS A C 1
ATOM 1326 O O . HIS A 1 175 ? -20.149 4.628 8.430 1.00 76.12 175 HIS A O 1
ATOM 1332 N N . GLY A 1 176 ? -18.113 4.361 9.323 1.00 77.12 176 GLY A N 1
ATOM 1333 C CA . GLY A 1 176 ? -17.479 3.748 8.157 1.00 77.12 176 GLY A CA 1
ATOM 1334 C C . GLY A 1 176 ? -16.990 4.678 7.052 1.00 77.12 176 GLY A C 1
ATOM 1335 O O . GLY A 1 176 ? -16.519 4.194 6.026 1.00 77.12 176 GLY A O 1
ATOM 1336 N N . SER A 1 177 ? -17.019 5.989 7.293 1.00 87.62 177 SER A N 1
ATOM 1337 C CA . SER A 1 177 ? -16.162 6.946 6.592 1.00 87.62 177 SER A CA 1
ATOM 1338 C C . SER A 1 177 ? -14.863 7.117 7.383 1.00 87.62 177 SER A C 1
ATOM 1340 O O . SER A 1 177 ? -14.890 7.279 8.607 1.00 87.62 177 SER A O 1
ATOM 1342 N N . GLY A 1 178 ? -13.721 7.079 6.699 1.00 92.50 178 GLY A N 1
ATOM 1343 C CA . GLY A 1 178 ? -12.401 7.310 7.284 1.00 92.50 178 GLY A CA 1
ATOM 1344 C C . GLY A 1 178 ? -11.819 8.640 6.823 1.00 92.50 178 GLY A C 1
ATOM 1345 O O . GLY A 1 178 ? -11.893 8.975 5.644 1.00 92.50 178 GLY A O 1
ATOM 1346 N N . ARG A 1 179 ? -11.207 9.400 7.733 1.00 96.00 179 ARG A N 1
ATOM 1347 C CA . ARG A 1 179 ? -10.442 10.610 7.404 1.00 96.00 179 ARG A CA 1
ATOM 1348 C C . ARG A 1 179 ? -9.047 10.494 7.998 1.00 96.00 179 ARG A C 1
ATOM 1350 O O . ARG A 1 179 ? -8.860 10.651 9.202 1.00 96.00 179 ARG A O 1
ATOM 1357 N N . SER A 1 180 ? -8.069 10.219 7.140 1.00 96.62 180 SER A N 1
ATOM 1358 C CA . SER A 1 180 ? -6.664 10.056 7.512 1.00 96.62 180 SER A CA 1
ATOM 1359 C C . SER A 1 180 ? -5.852 11.296 7.173 1.00 96.62 180 SER A C 1
ATOM 1361 O O . SER A 1 180 ? -5.875 11.755 6.040 1.00 96.62 180 SER A O 1
ATOM 1363 N N . VAL A 1 181 ? -5.063 11.803 8.113 1.00 95.69 181 VAL A N 1
ATOM 1364 C CA . VAL A 1 181 ? -3.985 12.761 7.862 1.00 95.69 181 VAL A CA 1
ATOM 1365 C C . VAL A 1 181 ? -2.664 12.008 7.905 1.00 95.69 181 VAL A C 1
ATOM 1367 O O . VAL A 1 181 ? -2.347 11.387 8.915 1.00 95.69 181 VAL A O 1
ATOM 1370 N N . THR A 1 182 ? -1.882 12.068 6.829 1.00 94.75 182 THR A N 1
ATOM 1371 C CA . THR A 1 182 ? -0.576 11.395 6.723 1.00 94.75 182 THR A CA 1
ATOM 1372 C C . THR A 1 182 ? 0.525 12.388 6.375 1.00 94.75 182 THR A C 1
ATOM 1374 O O . THR A 1 182 ? 0.289 13.343 5.633 1.00 94.75 182 THR A O 1
ATOM 1377 N N . TRP A 1 183 ? 1.728 12.192 6.919 1.00 92.00 183 TRP A N 1
ATOM 1378 C CA . TRP A 1 183 ? 2.861 13.100 6.716 1.00 92.00 183 TRP A CA 1
ATOM 1379 C C . TRP A 1 183 ? 4.209 12.374 6.777 1.00 92.00 183 TRP A C 1
ATOM 1381 O O . TRP A 1 183 ? 4.348 11.315 7.389 1.00 92.00 183 TRP A O 1
ATOM 1391 N N . ALA A 1 184 ? 5.229 12.965 6.151 1.00 87.00 184 ALA A N 1
ATOM 1392 C CA . ALA A 1 184 ? 6.605 12.486 6.244 1.00 87.00 184 ALA A CA 1
ATOM 1393 C C . ALA A 1 184 ? 7.323 13.148 7.432 1.00 87.00 184 ALA A C 1
ATOM 1395 O O . ALA A 1 184 ? 7.693 14.320 7.363 1.00 87.00 184 ALA A O 1
ATOM 1396 N N . ASN A 1 185 ? 7.557 12.390 8.506 1.00 68.31 185 ASN A N 1
ATOM 1397 C CA . ASN A 1 185 ? 7.985 12.889 9.819 1.00 68.31 185 ASN A CA 1
ATOM 1398 C C . ASN A 1 185 ? 9.459 13.354 9.888 1.00 68.31 185 ASN A C 1
ATOM 1400 O O . ASN A 1 185 ? 9.960 13.650 10.964 1.00 68.31 185 ASN A O 1
ATOM 1404 N N . ARG A 1 186 ? 10.180 13.418 8.758 1.00 65.94 186 ARG A N 1
ATOM 1405 C CA . ARG A 1 186 ? 11.559 13.952 8.676 1.00 65.94 186 ARG A CA 1
ATOM 1406 C C . ARG A 1 186 ? 11.910 14.674 7.379 1.00 65.94 186 ARG A C 1
ATOM 1408 O O . ARG A 1 186 ? 12.970 15.273 7.314 1.00 65.94 186 ARG A O 1
ATOM 1415 N N . LEU A 1 187 ? 11.052 14.681 6.363 1.00 61.72 187 LEU A N 1
ATOM 1416 C CA . LEU A 1 187 ? 11.393 15.225 5.037 1.00 61.72 187 LEU A CA 1
ATOM 1417 C C . LEU A 1 187 ? 10.848 16.650 4.825 1.00 61.72 187 LEU A C 1
ATOM 1419 O O . LEU A 1 187 ? 10.441 16.991 3.718 1.00 61.72 187 LEU A O 1
ATOM 1423 N N . GLY A 1 188 ? 10.756 17.453 5.897 1.00 57.53 188 GLY A N 1
ATOM 1424 C CA . GLY A 1 188 ? 10.085 18.767 5.872 1.00 57.53 188 GLY A CA 1
ATOM 1425 C C . GLY A 1 188 ? 8.617 18.675 5.423 1.00 57.53 188 GLY A C 1
ATOM 1426 O O . GLY A 1 188 ? 8.131 19.538 4.699 1.00 57.53 188 GLY A O 1
ATOM 1427 N N . GLY A 1 189 ? 7.965 17.553 5.754 1.00 61.69 189 GLY A N 1
ATOM 1428 C CA . GLY A 1 189 ? 6.924 16.935 4.937 1.00 61.69 189 GLY A CA 1
ATOM 1429 C C . GLY A 1 189 ? 5.626 17.726 4.789 1.00 61.69 189 GLY A C 1
ATOM 1430 O O . GLY A 1 189 ? 5.032 18.184 5.760 1.00 61.69 189 GLY A O 1
ATOM 1431 N N . SER A 1 190 ? 5.130 17.778 3.550 1.00 78.50 190 SER A N 1
ATOM 1432 C CA . SER A 1 190 ? 3.722 18.083 3.286 1.00 78.50 190 SER A CA 1
ATOM 1433 C C . SER A 1 190 ? 2.843 17.013 3.934 1.00 78.50 190 SER A C 1
ATOM 1435 O O . SER A 1 190 ? 3.092 15.817 3.768 1.00 78.50 190 SER A O 1
ATOM 1437 N N . ALA A 1 191 ? 1.828 17.451 4.669 1.00 90.75 191 ALA A N 1
ATOM 1438 C CA . ALA A 1 191 ? 0.789 16.586 5.198 1.00 90.75 191 ALA A CA 1
ATOM 1439 C C . ALA A 1 191 ? -0.408 16.581 4.242 1.00 90.75 191 ALA A C 1
ATOM 1441 O O . ALA A 1 191 ? -0.715 17.597 3.612 1.00 90.75 191 ALA A O 1
ATOM 1442 N N . PHE A 1 192 ? -1.091 15.446 4.145 1.00 94.38 192 PHE A N 1
ATOM 1443 C CA . PHE A 1 192 ? -2.272 15.290 3.302 1.00 94.38 192 PHE A CA 1
ATOM 1444 C C . PHE A 1 192 ? -3.391 14.621 4.078 1.00 94.38 192 PHE A C 1
ATOM 1446 O O . PHE A 1 192 ? -3.159 13.638 4.781 1.00 94.38 192 PHE A O 1
ATOM 1453 N N . THR A 1 193 ? -4.595 15.152 3.910 1.00 96.25 193 THR A N 1
ATOM 1454 C CA . THR A 1 193 ? -5.836 14.479 4.274 1.00 96.25 193 THR A CA 1
ATOM 1455 C C . THR A 1 193 ? -6.242 13.560 3.127 1.00 96.25 193 THR A C 1
ATOM 1457 O O . THR A 1 193 ? -6.238 13.992 1.976 1.00 96.25 193 THR A O 1
ATOM 1460 N N . ILE A 1 194 ? -6.595 12.320 3.447 1.00 97.12 194 ILE A N 1
ATOM 1461 C CA . ILE A 1 194 ? -7.095 11.296 2.532 1.00 97.12 194 ILE A CA 1
ATOM 1462 C C . ILE A 1 194 ? -8.365 10.710 3.153 1.00 97.12 194 ILE A C 1
ATOM 1464 O O . ILE A 1 194 ? -8.337 10.243 4.295 1.00 97.12 194 ILE A O 1
ATOM 1468 N N . GLN A 1 195 ? -9.472 10.768 2.419 1.00 96.25 195 GLN A N 1
ATOM 1469 C CA . GLN A 1 195 ? -10.776 10.269 2.851 1.00 96.25 195 GLN A CA 1
ATOM 1470 C C . GLN A 1 195 ? -11.091 8.936 2.175 1.00 96.25 195 GLN A C 1
ATOM 1472 O O . GLN A 1 195 ? -10.855 8.783 0.975 1.00 96.25 195 GLN A O 1
ATOM 1477 N N . SER A 1 196 ? -11.624 7.991 2.943 1.00 95.44 196 SER A N 1
ATOM 1478 C CA . SER A 1 196 ? -12.093 6.697 2.453 1.00 95.44 196 SER A CA 1
ATOM 1479 C C . SER A 1 196 ? -13.559 6.469 2.796 1.00 95.44 196 SER A C 1
ATOM 1481 O O . SER A 1 196 ? -14.048 6.955 3.821 1.00 95.44 196 SER A O 1
ATOM 1483 N N . ASP A 1 197 ? -14.242 5.706 1.949 1.00 93.50 197 ASP A N 1
ATOM 1484 C CA . ASP A 1 197 ? -15.604 5.247 2.193 1.00 93.50 197 ASP A CA 1
ATOM 1485 C C . ASP A 1 197 ? -15.672 3.738 1.965 1.00 93.50 197 ASP A C 1
ATOM 1487 O O . ASP A 1 197 ? -15.405 3.238 0.876 1.00 93.50 197 ASP A O 1
ATOM 1491 N N . ASP A 1 198 ? -15.987 3.005 3.025 1.00 89.81 198 ASP A N 1
ATOM 1492 C CA . ASP A 1 198 ? -16.068 1.545 3.012 1.00 89.81 198 ASP A CA 1
ATOM 1493 C C . ASP A 1 198 ? -17.469 1.076 3.447 1.00 89.81 198 ASP A C 1
ATOM 1495 O O . ASP A 1 198 ? -17.654 -0.066 3.886 1.00 89.81 198 ASP A O 1
ATOM 1499 N N . ARG A 1 199 ? -18.468 1.970 3.416 1.00 88.12 199 ARG A N 1
ATOM 1500 C CA . ARG A 1 199 ? -19.855 1.626 3.751 1.00 88.12 199 ARG A CA 1
ATOM 1501 C C . ARG A 1 199 ? -20.449 0.769 2.618 1.00 88.12 199 ARG A C 1
ATOM 1503 O O . ARG A 1 199 ? -20.354 1.164 1.464 1.00 88.12 199 ARG A O 1
ATOM 1510 N N . PRO A 1 200 ? -21.139 -0.351 2.914 1.00 79.00 200 PRO A N 1
ATOM 1511 C CA . PRO A 1 200 ? -21.584 -1.313 1.893 1.00 79.00 200 PRO A CA 1
ATOM 1512 C C . PRO A 1 200 ? -22.449 -0.761 0.748 1.00 79.00 200 PRO A C 1
ATOM 1514 O O . PRO A 1 200 ? -22.465 -1.347 -0.327 1.00 79.00 200 PRO A O 1
ATOM 1517 N N . ASN A 1 201 ? -23.174 0.338 0.979 1.00 80.88 201 ASN A N 1
ATOM 1518 C CA . ASN A 1 201 ? -24.105 0.940 0.016 1.00 80.88 201 ASN A CA 1
ATOM 1519 C C . ASN A 1 201 ? -23.733 2.396 -0.311 1.00 80.88 201 ASN A C 1
ATOM 1521 O O . ASN A 1 201 ? -24.612 3.222 -0.547 1.00 80.88 201 ASN A O 1
ATOM 1525 N N . SER A 1 202 ? -22.446 2.730 -0.235 1.00 80.31 202 SER A N 1
ATOM 1526 C CA . SER A 1 202 ? -21.934 4.080 -0.445 1.00 80.31 202 SER A CA 1
ATOM 1527 C C . SER A 1 202 ? -20.672 4.023 -1.290 1.00 80.31 202 SER A C 1
ATOM 1529 O O . SER A 1 202 ? -19.873 3.106 -1.133 1.00 80.31 202 SER A O 1
ATOM 1531 N N . ASP A 1 203 ? -20.493 5.008 -2.163 1.00 83.12 203 ASP A N 1
ATOM 1532 C CA . ASP A 1 203 ? -19.320 5.108 -3.039 1.00 83.12 203 ASP A CA 1
ATOM 1533 C C . ASP A 1 203 ? -18.890 6.576 -3.179 1.00 83.12 203 ASP A C 1
ATOM 1535 O O . ASP A 1 203 ? -18.615 7.084 -4.266 1.00 83.12 203 ASP A O 1
ATOM 1539 N N . LEU A 1 204 ? -18.919 7.315 -2.059 1.00 91.06 204 LEU A N 1
ATOM 1540 C CA . LEU A 1 204 ? -18.610 8.750 -2.068 1.00 91.06 204 LEU A CA 1
ATOM 1541 C C . LEU A 1 204 ? -17.090 9.002 -2.075 1.00 91.06 204 LEU A C 1
ATOM 1543 O O . LEU A 1 204 ? -16.646 10.114 -2.351 1.00 91.06 204 LEU A O 1
ATOM 1547 N N . ALA A 1 205 ? -16.272 7.995 -1.770 1.00 92.81 205 ALA A N 1
ATOM 1548 C CA . ALA A 1 205 ? -14.817 8.037 -1.883 1.00 92.81 205 ALA A CA 1
ATOM 1549 C C . ALA A 1 205 ? -14.257 6.620 -2.094 1.00 92.81 205 ALA A C 1
ATOM 1551 O O . ALA A 1 205 ? -14.926 5.650 -1.754 1.00 92.81 205 ALA A O 1
ATOM 1552 N N . PRO A 1 206 ? -13.016 6.472 -2.597 1.00 94.00 206 PRO A N 1
ATOM 1553 C CA . PRO A 1 206 ? -12.385 5.162 -2.696 1.00 94.00 206 PRO A CA 1
ATOM 1554 C C . PRO A 1 206 ? -12.296 4.457 -1.338 1.00 94.00 206 PRO A C 1
ATOM 1556 O O . PRO A 1 206 ? -12.070 5.094 -0.306 1.00 94.00 206 PRO A O 1
ATOM 1559 N N . SER A 1 207 ? -12.390 3.130 -1.354 1.00 94.38 207 SER A N 1
ATOM 1560 C CA . SER A 1 207 ? -12.210 2.296 -0.163 1.00 94.38 207 SER A CA 1
ATOM 1561 C C . SER A 1 207 ? -10.808 2.423 0.439 1.00 94.38 207 SER A C 1
ATOM 1563 O O . SER A 1 207 ? -9.835 2.791 -0.236 1.00 94.38 207 SER A O 1
ATOM 1565 N N . ALA A 1 208 ? -10.665 2.055 1.712 1.00 95.38 208 ALA A N 1
ATOM 1566 C CA . ALA A 1 208 ? -9.366 1.988 2.377 1.00 95.38 208 ALA A CA 1
ATOM 1567 C C . ALA A 1 208 ? -8.373 1.082 1.621 1.00 95.38 208 ALA A C 1
ATOM 1569 O O . ALA A 1 208 ? -7.197 1.428 1.460 1.00 95.38 208 ALA A O 1
ATOM 1570 N N . LEU A 1 209 ? -8.861 -0.047 1.091 1.00 95.25 209 LEU A N 1
ATOM 1571 C CA . LEU A 1 209 ? -8.075 -0.957 0.253 1.00 95.25 209 LEU A CA 1
ATOM 1572 C C . LEU A 1 209 ? -7.635 -0.294 -1.057 1.00 95.25 209 LEU A C 1
ATOM 1574 O O . LEU A 1 209 ? -6.470 -0.417 -1.437 1.00 95.25 209 LEU A O 1
ATOM 1578 N N . ALA A 1 210 ? -8.529 0.439 -1.730 1.00 95.31 210 ALA A N 1
ATOM 1579 C CA . ALA A 1 210 ? -8.202 1.134 -2.973 1.00 95.31 210 ALA A CA 1
ATOM 1580 C C . ALA A 1 210 ? -7.077 2.158 -2.767 1.00 95.31 210 ALA A C 1
ATOM 1582 O O . ALA A 1 210 ? -6.116 2.176 -3.540 1.00 95.31 210 ALA A O 1
ATOM 1583 N N . HIS A 1 211 ? -7.133 2.946 -1.687 1.00 97.25 211 HIS A N 1
ATOM 1584 C CA . HIS A 1 211 ? -6.044 3.860 -1.324 1.00 97.25 211 HIS A CA 1
ATOM 1585 C C . HIS A 1 211 ? -4.739 3.113 -1.056 1.00 97.25 211 HIS A C 1
ATOM 1587 O O . HIS A 1 211 ? -3.695 3.487 -1.594 1.00 97.25 211 HIS A O 1
ATOM 1593 N N . ALA A 1 212 ? -4.776 2.037 -0.267 1.00 97.56 212 ALA A N 1
ATOM 1594 C CA . ALA A 1 212 ? -3.575 1.272 0.045 1.00 97.56 212 ALA A CA 1
ATOM 1595 C C . ALA A 1 212 ? -2.899 0.713 -1.214 1.00 97.56 212 ALA A C 1
ATOM 1597 O O . ALA A 1 212 ? -1.697 0.924 -1.406 1.00 97.56 212 ALA A O 1
ATOM 1598 N N . TYR A 1 213 ? -3.664 0.071 -2.100 1.00 97.00 213 TYR A N 1
ATOM 1599 C CA . TYR A 1 213 ? -3.144 -0.507 -3.340 1.00 97.00 213 TYR A CA 1
ATOM 1600 C C . TYR A 1 213 ? -2.680 0.559 -4.338 1.00 97.00 213 TYR A C 1
ATOM 1602 O O . TYR A 1 213 ? -1.590 0.427 -4.899 1.00 97.00 213 TYR A O 1
ATOM 1610 N N . ALA A 1 214 ? -3.397 1.681 -4.470 1.00 96.56 214 ALA A N 1
ATOM 1611 C CA . ALA A 1 214 ? -2.896 2.838 -5.217 1.00 96.56 214 ALA A CA 1
ATOM 1612 C C . ALA A 1 214 ? -1.551 3.328 -4.651 1.00 96.56 214 ALA A C 1
ATOM 1614 O O . ALA A 1 214 ? -0.626 3.650 -5.397 1.00 96.56 214 ALA A O 1
ATOM 1615 N N . GLY A 1 215 ? -1.390 3.301 -3.325 1.00 97.50 215 GLY A N 1
ATOM 1616 C CA . GLY A 1 215 ? -0.131 3.593 -2.652 1.00 97.50 215 GLY A CA 1
ATOM 1617 C C . GLY A 1 215 ? 1.032 2.707 -3.109 1.00 97.50 215 GLY A C 1
ATOM 1618 O O . GLY A 1 215 ? 2.135 3.235 -3.294 1.00 97.50 215 GLY A O 1
ATOM 1619 N N . ILE A 1 216 ? 0.800 1.405 -3.316 1.00 97.75 216 ILE A N 1
ATOM 1620 C CA . ILE A 1 216 ? 1.806 0.451 -3.818 1.00 97.75 216 ILE A CA 1
ATOM 1621 C C . ILE A 1 216 ? 2.174 0.773 -5.262 1.00 97.75 216 ILE A C 1
ATOM 1623 O O . ILE A 1 216 ? 3.360 0.917 -5.567 1.00 97.75 216 ILE A O 1
ATOM 1627 N N . ALA A 1 217 ? 1.171 0.947 -6.125 1.00 97.44 217 ALA A N 1
ATOM 1628 C CA . ALA A 1 217 ? 1.366 1.352 -7.513 1.00 97.44 217 ALA A CA 1
ATOM 1629 C C . ALA A 1 217 ? 2.192 2.646 -7.615 1.00 97.44 217 ALA A C 1
ATOM 1631 O O . ALA A 1 217 ? 3.201 2.684 -8.319 1.00 97.44 217 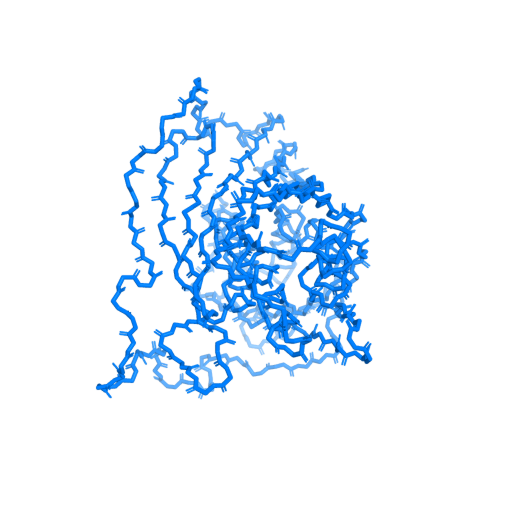ALA A O 1
ATOM 1632 N N . PHE A 1 218 ? 1.841 3.680 -6.843 1.00 96.25 218 PHE A N 1
ATOM 1633 C CA . PHE A 1 218 ? 2.582 4.943 -6.813 1.00 96.25 218 PHE A CA 1
ATOM 1634 C C . PHE A 1 218 ? 4.005 4.786 -6.281 1.00 96.25 218 PHE A C 1
ATOM 1636 O O . PHE A 1 218 ? 4.921 5.408 -6.820 1.00 96.25 218 PHE A O 1
ATOM 1643 N N . CYS A 1 219 ? 4.223 3.969 -5.244 1.00 97.19 219 C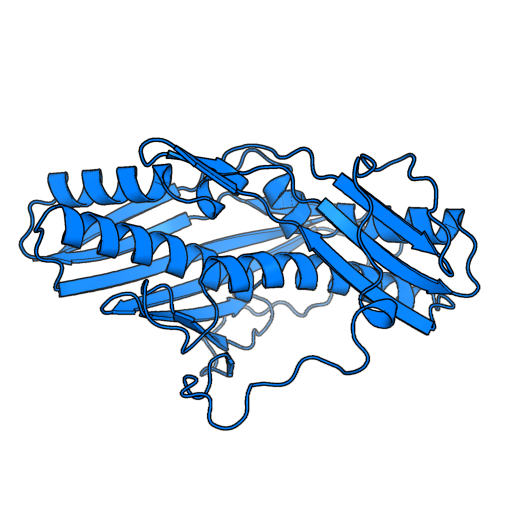YS A N 1
ATOM 1644 C CA . CYS A 1 219 ? 5.570 3.705 -4.739 1.00 97.19 219 CYS A CA 1
ATOM 1645 C C . CYS A 1 219 ? 6.450 3.074 -5.823 1.00 97.19 219 CYS A C 1
ATOM 1647 O O . CYS A 1 219 ? 7.538 3.583 -6.087 1.00 97.19 219 CYS A O 1
ATOM 1649 N N . PHE A 1 220 ? 5.946 2.037 -6.497 1.00 97.69 220 PHE A N 1
ATOM 1650 C CA . PHE A 1 220 ? 6.654 1.354 -7.575 1.00 97.69 220 PHE A CA 1
ATOM 1651 C C . PHE A 1 220 ? 6.923 2.283 -8.767 1.00 97.69 220 PHE A C 1
ATOM 1653 O O . PHE A 1 220 ? 8.068 2.415 -9.199 1.00 97.69 220 PHE A O 1
ATOM 1660 N N . MET A 1 221 ? 5.896 2.992 -9.251 1.00 96.62 221 MET A N 1
ATOM 1661 C CA . MET A 1 221 ? 6.030 3.930 -10.371 1.00 96.62 221 MET A CA 1
ATOM 1662 C C . MET A 1 221 ? 6.994 5.077 -10.064 1.00 96.62 221 MET A C 1
ATOM 1664 O O . MET A 1 221 ? 7.734 5.489 -10.948 1.00 96.62 221 MET A O 1
ATOM 1668 N N . THR A 1 222 ? 7.033 5.566 -8.821 1.00 93.56 222 THR A N 1
ATOM 1669 C CA . THR A 1 222 ? 7.989 6.607 -8.413 1.00 93.56 222 THR A CA 1
ATOM 1670 C C . THR A 1 222 ? 9.425 6.115 -8.563 1.00 93.56 222 THR A C 1
ATOM 1672 O O . THR A 1 222 ? 10.260 6.845 -9.088 1.00 93.56 222 THR A O 1
ATOM 1675 N N . GLN A 1 223 ? 9.732 4.887 -8.123 1.00 92.56 223 GLN A N 1
ATOM 1676 C CA . GLN A 1 223 ? 11.085 4.349 -8.299 1.00 92.56 223 GLN A CA 1
ATOM 1677 C C . GLN A 1 223 ? 11.411 4.168 -9.777 1.00 92.56 223 GLN A C 1
ATOM 1679 O O . GLN A 1 223 ? 12.475 4.572 -10.231 1.00 92.56 223 GLN A O 1
ATOM 1684 N N . LEU A 1 224 ? 10.468 3.629 -10.542 1.00 94.75 224 LEU A N 1
ATOM 1685 C CA . LEU A 1 224 ? 10.662 3.401 -11.963 1.00 94.75 224 LEU A CA 1
ATOM 1686 C C . LEU A 1 224 ? 10.946 4.709 -12.713 1.00 94.75 224 LEU A C 1
ATOM 1688 O O . LEU A 1 224 ? 11.969 4.820 -13.390 1.00 94.75 224 LEU A O 1
ATOM 1692 N N . LEU A 1 225 ? 10.091 5.720 -12.551 1.00 94.69 225 LEU A N 1
ATOM 1693 C CA . LEU A 1 225 ? 10.242 7.009 -13.229 1.00 94.69 225 LEU A CA 1
ATOM 1694 C C . LEU A 1 225 ? 11.542 7.713 -12.834 1.00 94.69 225 LEU A C 1
ATOM 1696 O O . LEU A 1 225 ? 12.231 8.240 -13.699 1.00 94.69 225 LEU A O 1
ATOM 1700 N N . ARG A 1 226 ? 11.946 7.637 -11.562 1.00 90.56 226 ARG A N 1
ATOM 1701 C CA . ARG A 1 226 ? 13.225 8.206 -11.115 1.00 90.56 226 ARG A CA 1
ATOM 1702 C C . ARG A 1 226 ? 14.437 7.551 -11.776 1.00 90.56 226 ARG A C 1
ATOM 1704 O O . ARG A 1 226 ? 15.402 8.252 -12.071 1.00 90.56 226 ARG A O 1
ATOM 1711 N N . TYR A 1 227 ? 14.415 6.235 -12.006 1.00 90.69 227 TYR A N 1
ATOM 1712 C CA . TYR A 1 227 ? 15.480 5.557 -12.759 1.00 90.69 227 TYR A CA 1
ATOM 1713 C C . TYR A 1 227 ? 15.492 5.997 -14.225 1.00 90.69 227 TYR A C 1
ATOM 1715 O O . TYR A 1 227 ? 16.561 6.299 -14.754 1.00 90.69 227 TYR A O 1
ATOM 1723 N N . VAL A 1 228 ? 14.314 6.069 -14.856 1.00 93.94 228 VAL A N 1
ATOM 1724 C CA . VAL A 1 228 ? 14.160 6.536 -16.244 1.00 93.94 228 VAL A CA 1
ATOM 1725 C C . VAL A 1 228 ? 14.725 7.943 -16.415 1.00 93.94 228 VAL A C 1
ATOM 1727 O O . VAL A 1 228 ? 15.540 8.165 -17.310 1.00 93.94 228 VAL A O 1
ATOM 1730 N N . GLU A 1 229 ? 14.338 8.868 -15.535 1.00 92.44 229 GLU A N 1
ATOM 1731 C CA . GLU A 1 229 ? 14.795 10.258 -15.555 1.00 92.44 229 GLU A CA 1
ATOM 1732 C C . GLU A 1 229 ? 16.305 10.362 -15.331 1.00 92.44 229 GLU A C 1
ATOM 1734 O O . GLU A 1 229 ? 16.995 11.029 -16.099 1.00 92.44 229 GLU A O 1
ATOM 1739 N N . HIS A 1 230 ? 16.834 9.680 -14.311 1.00 89.25 230 HIS A N 1
ATOM 1740 C CA . HIS A 1 230 ? 18.247 9.783 -13.956 1.00 89.25 230 HIS A CA 1
ATOM 1741 C C . HIS A 1 230 ? 19.185 9.219 -15.029 1.00 89.25 230 HIS A C 1
ATOM 1743 O O . HIS A 1 230 ? 20.227 9.807 -15.306 1.00 89.25 230 HIS A O 1
ATOM 1749 N N . HIS A 1 231 ? 18.835 8.079 -15.630 1.00 89.81 231 HIS A N 1
ATOM 1750 C CA . HIS A 1 231 ? 19.663 7.445 -16.660 1.00 89.81 231 HIS A CA 1
ATOM 1751 C C . HIS A 1 231 ? 19.338 7.925 -18.078 1.00 89.81 231 HIS A C 1
ATOM 1753 O O . HIS A 1 231 ? 19.879 7.372 -19.033 1.00 89.81 231 HIS A O 1
ATOM 1759 N N . HIS A 1 232 ? 18.476 8.939 -18.225 1.00 93.88 232 HIS A N 1
ATOM 1760 C CA . HIS A 1 232 ? 18.052 9.482 -19.518 1.00 93.88 232 HIS A CA 1
ATOM 1761 C C . HIS A 1 232 ? 17.535 8.401 -20.481 1.00 93.88 232 HIS A C 1
ATOM 1763 O O . HIS A 1 232 ? 17.822 8.421 -21.679 1.00 93.88 232 HIS A O 1
ATOM 1769 N N . MET A 1 233 ? 16.789 7.437 -19.939 1.00 95.31 233 MET A N 1
ATOM 1770 C CA . MET A 1 233 ? 16.292 6.299 -20.708 1.00 95.31 233 MET A CA 1
ATOM 1771 C C . MET A 1 233 ? 15.238 6.758 -21.714 1.00 95.31 233 MET A C 1
ATOM 1773 O O . MET A 1 233 ? 14.403 7.617 -21.426 1.00 95.31 233 MET A O 1
ATOM 1777 N N . LYS A 1 234 ? 15.213 6.129 -22.885 1.00 96.56 234 LYS A N 1
ATOM 1778 C CA . LYS A 1 234 ? 14.306 6.471 -23.984 1.00 96.56 234 LYS A CA 1
ATOM 1779 C C . LYS A 1 234 ? 12.914 5.856 -23.830 1.00 96.56 234 LYS A C 1
ATOM 1781 O O . LYS A 1 234 ? 12.416 5.179 -24.730 1.00 96.56 234 LYS A O 1
ATOM 1786 N N . VAL A 1 235 ? 12.271 6.108 -22.693 1.00 96.25 235 VAL A N 1
ATOM 1787 C CA . VAL A 1 235 ? 10.902 5.672 -22.395 1.00 96.25 235 VAL A CA 1
ATOM 1788 C C . VAL A 1 235 ? 9.920 6.792 -22.736 1.00 96.25 235 VAL A C 1
ATOM 1790 O O . VAL A 1 235 ? 10.001 7.889 -22.196 1.00 96.25 235 VAL A O 1
ATOM 1793 N N . ARG A 1 236 ? 8.971 6.515 -23.634 1.00 93.19 236 ARG A N 1
ATOM 1794 C CA . ARG A 1 236 ? 7.981 7.494 -24.118 1.00 93.19 236 ARG A CA 1
ATOM 1795 C C . ARG A 1 236 ? 6.630 7.392 -23.424 1.00 93.19 236 ARG A C 1
ATOM 1797 O O . ARG A 1 236 ? 5.897 8.371 -23.356 1.00 93.19 236 ARG A O 1
ATOM 1804 N N . ALA A 1 237 ? 6.270 6.200 -22.960 1.00 91.62 237 ALA A N 1
ATOM 1805 C CA . ALA A 1 237 ? 5.024 5.974 -22.245 1.00 91.62 237 ALA A CA 1
ATOM 1806 C C . ALA A 1 237 ? 5.181 4.815 -21.269 1.00 91.62 237 ALA A C 1
ATOM 1808 O O . ALA A 1 237 ? 5.836 3.819 -21.585 1.00 91.62 237 ALA A O 1
ATOM 1809 N N . LEU A 1 238 ? 4.527 4.943 -20.118 1.00 92.81 238 LEU A N 1
ATOM 1810 C CA . LEU A 1 238 ? 4.488 3.922 -19.089 1.00 92.81 238 LEU A CA 1
ATOM 1811 C C . LEU A 1 238 ? 3.082 3.785 -18.528 1.00 92.81 238 LEU A C 1
ATOM 1813 O O . LEU A 1 238 ? 2.425 4.781 -18.230 1.00 92.81 238 LEU A O 1
ATOM 1817 N N . ARG A 1 239 ? 2.631 2.543 -18.382 1.00 93.25 239 ARG A N 1
ATOM 1818 C CA . ARG A 1 239 ? 1.345 2.198 -17.780 1.00 93.25 239 ARG A CA 1
ATOM 1819 C C . ARG A 1 239 ? 1.527 1.004 -16.858 1.00 93.25 239 ARG A C 1
ATOM 1821 O O . ARG A 1 239 ? 2.435 0.193 -17.046 1.00 93.25 239 ARG A O 1
ATOM 1828 N N . LEU A 1 240 ? 0.653 0.915 -15.867 1.00 94.81 240 LEU A N 1
ATOM 1829 C CA . LEU A 1 240 ? 0.672 -0.126 -14.855 1.00 94.81 240 LEU A CA 1
ATOM 1830 C C . LEU A 1 240 ? -0.721 -0.740 -14.743 1.00 94.81 240 LEU A C 1
ATOM 1832 O O . LEU A 1 240 ? -1.707 -0.009 -14.676 1.00 94.81 240 LEU A O 1
ATOM 1836 N N . VAL A 1 241 ? -0.785 -2.063 -14.664 1.00 96.19 241 VAL A N 1
ATOM 1837 C CA . VAL A 1 241 ? -1.942 -2.785 -14.128 1.00 96.19 241 VAL A CA 1
ATOM 1838 C C . VAL A 1 241 ? -1.467 -3.539 -12.899 1.00 96.19 241 VAL A C 1
ATOM 1840 O O . VAL A 1 241 ? -0.421 -4.186 -12.930 1.00 96.19 241 VAL A O 1
ATOM 1843 N N . GLN A 1 242 ? -2.216 -3.435 -11.807 1.00 96.44 242 GLN A N 1
ATOM 1844 C CA . GLN A 1 242 ? -1.908 -4.134 -10.570 1.00 96.44 242 GLN A CA 1
ATOM 1845 C C . GLN A 1 242 ? -3.132 -4.922 -10.121 1.00 96.44 242 GLN A C 1
ATOM 1847 O O . GLN A 1 242 ? -4.207 -4.350 -9.952 1.00 96.44 242 GLN A O 1
ATOM 1852 N N . LEU A 1 243 ? -2.959 -6.230 -9.947 1.00 96.44 243 LEU A N 1
ATOM 1853 C CA . LEU A 1 243 ? -3.972 -7.103 -9.372 1.00 96.44 243 LEU A CA 1
ATOM 1854 C C . LEU A 1 243 ? -3.599 -7.365 -7.915 1.00 96.44 243 LEU A C 1
ATOM 1856 O O . LEU A 1 243 ? -2.500 -7.842 -7.626 1.00 96.44 243 LEU A O 1
ATOM 1860 N N . SER A 1 244 ? -4.532 -7.065 -7.014 1.00 93.81 244 SER A N 1
ATOM 1861 C CA . SER A 1 244 ? -4.342 -7.165 -5.563 1.00 93.81 244 SER A CA 1
ATOM 1862 C C . SER A 1 244 ? -5.387 -8.094 -4.934 1.00 93.81 244 SER A C 1
ATOM 1864 O O . SER A 1 244 ? -6.260 -7.625 -4.201 1.00 93.81 244 SER A O 1
ATOM 1866 N N . PRO A 1 245 ? -5.374 -9.400 -5.259 1.00 93.94 245 PRO A N 1
ATOM 1867 C CA . PRO A 1 245 ? -6.358 -10.323 -4.718 1.00 93.94 245 PRO A CA 1
ATOM 1868 C C . PRO A 1 245 ? -6.217 -10.469 -3.198 1.00 93.94 245 PRO A C 1
ATOM 1870 O O . PRO A 1 245 ? -5.123 -10.466 -2.631 1.00 93.94 245 PRO A O 1
ATOM 1873 N N . CYS A 1 246 ? -7.350 -10.648 -2.532 1.00 92.56 246 CYS A N 1
ATOM 1874 C CA . CYS A 1 246 ? -7.408 -11.082 -1.146 1.00 92.56 246 CYS A CA 1
ATOM 1875 C C . CYS A 1 246 ? -8.601 -12.016 -0.959 1.00 92.56 246 CYS A C 1
ATOM 1877 O O . CYS A 1 246 ? -9.596 -11.923 -1.679 1.00 92.56 246 CYS A O 1
ATOM 1879 N N . LEU A 1 247 ? -8.479 -12.929 -0.004 1.00 94.06 247 LEU A N 1
ATOM 1880 C CA . LEU A 1 247 ? -9.544 -13.841 0.392 1.00 94.06 247 LEU A CA 1
ATOM 1881 C C . LEU A 1 247 ? -9.918 -13.536 1.836 1.00 94.06 247 LEU A C 1
ATOM 1883 O O . LEU A 1 247 ? -9.046 -13.240 2.649 1.00 94.06 247 LEU A O 1
ATOM 1887 N N . ILE A 1 248 ? -11.206 -13.599 2.157 1.00 93.62 248 ILE A N 1
ATOM 1888 C CA . ILE A 1 248 ? -11.688 -13.509 3.534 1.00 93.62 248 ILE A CA 1
ATOM 1889 C C . ILE A 1 248 ? -12.580 -14.719 3.772 1.00 93.62 248 ILE A C 1
ATOM 1891 O O . ILE A 1 248 ? -13.655 -14.826 3.187 1.00 93.62 248 ILE A O 1
ATOM 1895 N N . GLU A 1 249 ? -12.136 -15.621 4.639 1.00 93.69 249 GLU A N 1
ATOM 1896 C CA . GLU A 1 249 ? -12.852 -16.846 4.984 1.00 93.69 249 GLU A CA 1
ATOM 1897 C C . GLU A 1 249 ? -13.091 -16.884 6.489 1.00 93.69 249 GLU A C 1
ATOM 1899 O O . GLU A 1 249 ? -12.167 -16.717 7.283 1.00 93.69 249 GLU A O 1
ATOM 1904 N N . SER A 1 250 ? -14.346 -17.082 6.902 1.00 91.94 250 SER A N 1
ATOM 1905 C CA . SER A 1 250 ? -14.731 -17.141 8.323 1.00 91.94 250 SER A CA 1
ATOM 1906 C C . SER A 1 250 ? -14.211 -15.959 9.165 1.00 91.94 250 SER A C 1
ATOM 1908 O O . SER A 1 250 ? -13.850 -16.120 10.329 1.00 91.94 250 SER A O 1
ATOM 1910 N N . GLY A 1 251 ? -14.154 -14.761 8.572 1.00 91.88 251 GLY A N 1
ATOM 1911 C CA . GLY A 1 251 ? -13.667 -13.545 9.232 1.00 91.88 251 GLY A CA 1
ATOM 1912 C C . GLY A 1 251 ? -12.143 -13.422 9.333 1.00 91.88 251 GLY A C 1
ATOM 1913 O O . GLY A 1 251 ? -11.668 -12.487 9.971 1.00 91.88 251 GLY A O 1
ATOM 1914 N N . VAL A 1 252 ? -11.380 -14.320 8.704 1.00 96.31 252 VAL A N 1
ATOM 1915 C CA . VAL A 1 252 ? -9.915 -14.265 8.624 1.00 96.31 252 VAL A CA 1
ATOM 1916 C C . VAL A 1 252 ? -9.504 -13.919 7.199 1.00 96.31 252 VAL A C 1
ATOM 1918 O O . VAL A 1 252 ? -9.913 -14.581 6.246 1.00 96.31 252 VAL A O 1
ATOM 1921 N N . ALA A 1 253 ? -8.698 -12.873 7.049 1.00 96.94 253 ALA A N 1
ATOM 1922 C CA . ALA A 1 253 ? -8.171 -12.457 5.764 1.00 96.94 253 ALA A CA 1
ATOM 1923 C C . ALA A 1 253 ? -6.869 -13.183 5.428 1.00 96.94 253 ALA A C 1
ATOM 1925 O O . ALA A 1 253 ? -5.991 -13.376 6.267 1.00 96.94 253 ALA A O 1
ATOM 1926 N N . GLN A 1 254 ? -6.729 -13.525 4.155 1.00 94.94 254 GLN A N 1
ATOM 1927 C CA . GLN A 1 254 ? -5.514 -14.043 3.558 1.00 94.94 254 GLN A CA 1
ATOM 1928 C C . GLN A 1 254 ? -5.151 -13.148 2.380 1.00 94.94 254 GLN A C 1
ATOM 1930 O O . GLN A 1 254 ? -5.907 -13.013 1.411 1.00 94.94 254 GLN A O 1
ATOM 1935 N N . ALA A 1 255 ? -3.981 -12.525 2.465 1.00 91.88 255 ALA A N 1
ATOM 1936 C CA . ALA A 1 255 ? -3.432 -11.788 1.344 1.00 91.88 255 ALA A CA 1
ATOM 1937 C C . ALA A 1 255 ? -2.900 -12.767 0.294 1.00 91.88 255 ALA A C 1
ATOM 1939 O O . ALA A 1 255 ? -2.257 -13.763 0.626 1.00 91.88 255 ALA A O 1
ATOM 1940 N N . GLN A 1 256 ? -3.172 -12.475 -0.972 1.00 94.81 256 GLN A N 1
ATOM 1941 C CA . GLN A 1 256 ? -2.619 -13.216 -2.098 1.00 94.81 256 GLN A CA 1
ATOM 1942 C C . GLN A 1 256 ? -1.482 -12.400 -2.730 1.00 94.81 256 GLN A C 1
ATOM 1944 O O . GLN A 1 256 ? -1.417 -11.184 -2.523 1.00 94.81 256 GLN A O 1
ATOM 1949 N N . PRO A 1 257 ? -0.567 -13.037 -3.483 1.00 95.88 257 PRO A N 1
ATOM 1950 C CA . PRO A 1 257 ? 0.508 -12.326 -4.158 1.00 95.88 257 PRO A CA 1
ATOM 1951 C C . PRO A 1 257 ? 0.002 -11.155 -4.995 1.00 95.88 257 PRO A C 1
ATOM 1953 O O . PRO A 1 257 ? -0.923 -11.298 -5.794 1.00 95.88 257 PRO A O 1
ATOM 1956 N N . LEU A 1 258 ? 0.661 -10.009 -4.841 1.00 96.62 258 LEU A N 1
ATOM 1957 C CA . LEU A 1 258 ? 0.444 -8.869 -5.712 1.00 96.62 258 LEU A CA 1
ATOM 1958 C C . LEU A 1 258 ? 0.992 -9.197 -7.102 1.00 96.62 258 LEU A C 1
ATOM 1960 O O . LEU A 1 258 ? 2.120 -9.684 -7.223 1.00 96.62 258 LEU A O 1
ATOM 1964 N N . ASP A 1 259 ? 0.232 -8.888 -8.144 1.00 97.88 259 ASP A N 1
ATOM 1965 C CA . ASP A 1 259 ? 0.660 -9.082 -9.527 1.00 97.88 259 ASP A CA 1
ATOM 1966 C C . ASP A 1 259 ? 0.762 -7.737 -10.249 1.00 97.88 259 ASP A C 1
ATOM 1968 O O . ASP A 1 259 ? -0.205 -6.981 -10.330 1.00 97.88 259 ASP A O 1
ATOM 1972 N N . THR A 1 260 ? 1.963 -7.401 -10.719 1.00 98.25 260 THR A N 1
ATOM 1973 C CA . THR A 1 260 ? 2.302 -6.082 -11.265 1.00 98.25 260 THR A CA 1
ATOM 1974 C C . THR A 1 260 ? 2.702 -6.184 -12.737 1.00 98.25 260 THR A C 1
ATOM 1976 O O . THR A 1 260 ? 3.770 -6.690 -13.076 1.00 98.25 260 THR A O 1
ATOM 1979 N N . HIS A 1 261 ? 1.873 -5.640 -13.626 1.00 98.25 261 HIS A N 1
ATOM 1980 C CA . HIS A 1 261 ? 2.085 -5.635 -15.075 1.00 98.25 261 HIS A CA 1
ATOM 1981 C C . HIS A 1 261 ? 2.507 -4.243 -15.536 1.00 98.25 261 HIS A C 1
ATOM 1983 O O . HIS A 1 261 ? 1.767 -3.272 -15.371 1.00 98.25 261 HIS A O 1
ATOM 1989 N N . VAL A 1 262 ? 3.694 -4.145 -16.127 1.00 97.81 262 VAL A N 1
ATOM 1990 C CA . VAL A 1 262 ? 4.273 -2.898 -16.634 1.00 97.81 262 VAL A CA 1
ATOM 1991 C C . VAL A 1 262 ? 4.206 -2.897 -18.151 1.00 97.81 262 VAL A C 1
ATOM 1993 O O . VAL A 1 262 ? 4.759 -3.780 -18.802 1.00 97.81 262 VAL A O 1
ATOM 1996 N N . PHE A 1 263 ? 3.579 -1.876 -18.722 1.00 96.69 263 PHE A N 1
ATOM 1997 C CA . PHE A 1 263 ? 3.545 -1.649 -20.162 1.00 96.69 263 PHE A CA 1
ATOM 1998 C C . PHE A 1 263 ? 4.401 -0.435 -20.483 1.00 96.69 263 PHE A C 1
ATOM 2000 O O . PHE A 1 263 ? 4.189 0.644 -19.925 1.00 96.69 263 PHE A O 1
ATOM 2007 N N . VAL A 1 264 ? 5.362 -0.605 -21.387 1.00 96.12 264 VAL A N 1
ATOM 2008 C CA . VAL A 1 264 ? 6.320 0.439 -21.737 1.00 96.12 264 VAL A CA 1
ATOM 2009 C C . VAL A 1 264 ? 6.427 0.604 -23.250 1.00 96.12 264 VAL A C 1
ATOM 2011 O O . VAL A 1 264 ? 6.512 -0.369 -24.002 1.00 96.12 264 VAL A O 1
ATOM 2014 N N . HIS A 1 265 ? 6.427 1.856 -23.703 1.00 95.62 265 HIS A N 1
ATOM 2015 C CA . HIS A 1 265 ? 6.841 2.222 -25.055 1.00 95.62 265 HIS A CA 1
ATOM 2016 C C . HIS A 1 265 ? 8.231 2.849 -24.989 1.00 95.62 265 HIS A C 1
ATOM 2018 O O . HIS A 1 265 ? 8.415 3.849 -24.294 1.00 95.62 265 HIS A O 1
ATOM 2024 N N . THR A 1 266 ? 9.209 2.247 -25.663 1.00 96.75 266 THR A N 1
ATOM 2025 C CA . THR A 1 266 ? 10.628 2.551 -25.438 1.00 96.75 266 THR A CA 1
ATOM 2026 C C . THR A 1 266 ? 11.503 2.232 -26.650 1.00 96.75 266 THR A C 1
ATOM 2028 O O . THR A 1 266 ? 11.157 1.369 -27.454 1.00 96.75 266 THR A O 1
ATOM 2031 N N . GLU A 1 267 ? 12.642 2.912 -26.772 1.00 97.69 267 GLU A N 1
ATOM 2032 C CA . GLU A 1 267 ? 13.733 2.538 -27.694 1.00 97.69 267 GLU A CA 1
ATOM 2033 C C . GLU A 1 267 ? 14.835 1.716 -27.000 1.00 97.69 267 GLU A C 1
ATOM 2035 O O . GLU A 1 267 ? 15.798 1.305 -27.645 1.00 97.69 267 GLU A O 1
ATOM 2040 N N . GLU A 1 268 ? 14.711 1.493 -25.691 1.00 97.25 268 GLU A N 1
ATOM 2041 C CA . GLU A 1 268 ? 15.633 0.656 -24.926 1.00 97.25 268 GLU A CA 1
ATOM 2042 C C . GLU A 1 268 ? 15.455 -0.833 -25.257 1.00 97.25 268 GLU A C 1
ATOM 2044 O O . GLU A 1 268 ? 14.380 -1.274 -25.672 1.00 97.25 268 GLU A O 1
ATOM 2049 N N . SER A 1 269 ? 16.506 -1.622 -25.028 1.00 96.00 269 SER A N 1
ATOM 2050 C CA . SER A 1 269 ? 16.451 -3.083 -25.166 1.00 96.00 269 SER A CA 1
ATOM 2051 C C . SER A 1 269 ? 15.585 -3.742 -24.084 1.00 96.00 269 SER A C 1
ATOM 2053 O O . SER A 1 269 ? 15.385 -3.185 -22.998 1.00 96.00 269 SER A O 1
ATOM 2055 N N . ASP A 1 270 ? 15.110 -4.962 -24.360 1.00 94.94 270 ASP A N 1
ATOM 2056 C CA . ASP A 1 270 ? 14.325 -5.751 -23.403 1.00 94.94 270 ASP A CA 1
ATOM 2057 C C . ASP A 1 270 ? 15.137 -6.005 -22.116 1.00 94.94 270 ASP A C 1
ATOM 2059 O O . ASP A 1 270 ? 14.592 -5.903 -21.019 1.00 94.94 270 ASP A O 1
ATOM 2063 N N . GLU A 1 271 ? 16.454 -6.224 -22.222 1.00 94.81 271 GLU A N 1
ATOM 2064 C CA . GLU A 1 271 ? 17.360 -6.409 -21.081 1.00 94.81 271 GLU A CA 1
ATOM 2065 C C . GLU A 1 271 ? 17.456 -5.162 -20.191 1.00 94.81 271 GLU A C 1
ATOM 2067 O O . GLU A 1 271 ? 17.516 -5.257 -18.961 1.00 94.81 271 GLU A O 1
ATOM 2072 N N . VAL A 1 272 ? 17.484 -3.975 -20.802 1.00 95.12 272 VAL A N 1
ATOM 2073 C CA . VAL A 1 272 ? 17.528 -2.704 -20.069 1.00 95.12 272 VAL A CA 1
ATOM 2074 C C . VAL A 1 272 ? 16.196 -2.455 -19.355 1.00 95.12 272 VAL A C 1
ATOM 2076 O O . VAL A 1 272 ? 16.188 -2.015 -18.202 1.00 95.12 272 VAL A O 1
ATOM 2079 N N . MET A 1 273 ? 15.071 -2.786 -19.990 1.00 96.19 273 MET A N 1
ATOM 2080 C CA . MET A 1 273 ? 13.741 -2.662 -19.385 1.00 96.19 273 MET A CA 1
ATOM 2081 C C . MET A 1 273 ? 13.485 -3.681 -18.280 1.00 96.19 273 MET A C 1
ATOM 2083 O O . MET A 1 273 ? 12.923 -3.331 -17.243 1.00 96.19 273 MET A O 1
ATOM 2087 N N . GLU A 1 274 ? 13.947 -4.914 -18.446 1.00 95.88 274 GLU A N 1
ATOM 2088 C CA . GLU A 1 274 ? 13.920 -5.923 -17.392 1.00 95.88 274 GLU A CA 1
ATOM 2089 C C . GLU A 1 274 ? 14.683 -5.434 -16.155 1.00 95.88 274 GLU A C 1
ATOM 2091 O O . GLU A 1 274 ? 14.147 -5.457 -15.043 1.00 95.88 274 GLU A O 1
ATOM 2096 N N . ARG A 1 275 ? 15.900 -4.905 -16.348 1.00 94.31 275 ARG A N 1
ATOM 2097 C CA . ARG A 1 275 ? 16.700 -4.342 -15.254 1.00 94.31 275 ARG A CA 1
ATOM 2098 C C . ARG A 1 275 ? 15.987 -3.179 -14.570 1.00 94.31 275 ARG A C 1
ATOM 2100 O O . ARG A 1 275 ? 16.006 -3.102 -13.344 1.00 94.31 275 ARG A O 1
ATOM 2107 N N . LEU A 1 276 ? 15.343 -2.298 -15.334 1.00 94.75 276 LEU A N 1
ATOM 2108 C CA . LEU A 1 276 ? 14.553 -1.192 -14.794 1.00 94.75 276 LEU A CA 1
ATOM 2109 C C . LEU A 1 276 ? 13.420 -1.693 -13.885 1.00 94.75 276 LEU A C 1
ATOM 2111 O O . LEU A 1 276 ? 13.284 -1.208 -12.760 1.00 94.75 276 LEU A O 1
ATOM 2115 N N . VAL A 1 277 ? 12.630 -2.675 -14.330 1.00 96.38 277 VAL A N 1
ATOM 2116 C CA . VAL A 1 277 ? 11.531 -3.248 -13.530 1.00 96.38 277 VAL A CA 1
ATOM 2117 C C . VAL A 1 277 ? 12.073 -3.937 -12.277 1.00 96.38 277 VAL A C 1
ATOM 2119 O O . VAL A 1 277 ? 11.550 -3.707 -11.186 1.00 96.38 277 VAL A O 1
ATOM 2122 N N . HIS A 1 278 ? 13.154 -4.711 -12.402 1.00 95.75 278 HIS A N 1
ATOM 2123 C CA . HIS A 1 278 ? 13.820 -5.347 -11.264 1.00 95.75 278 HIS A CA 1
ATOM 2124 C C . HIS A 1 278 ? 14.292 -4.318 -10.227 1.00 95.75 278 HIS A C 1
ATOM 2126 O O . HIS A 1 278 ? 13.963 -4.430 -9.043 1.00 95.75 278 HIS A O 1
ATOM 2132 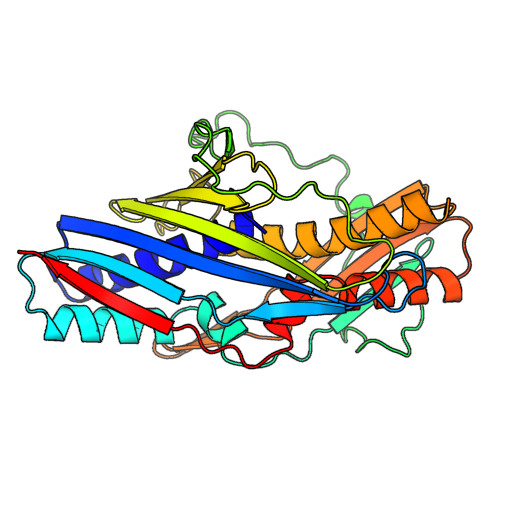N N . MET A 1 279 ? 14.987 -3.263 -10.660 1.00 94.44 279 MET A N 1
ATOM 2133 C CA . MET A 1 279 ? 15.444 -2.205 -9.757 1.00 94.44 279 MET A CA 1
ATOM 2134 C C . MET A 1 279 ? 14.285 -1.445 -9.113 1.00 94.44 279 MET A C 1
ATOM 2136 O O . MET A 1 279 ? 14.350 -1.116 -7.927 1.00 94.44 279 MET A O 1
ATOM 2140 N N . SER A 1 280 ? 13.203 -1.216 -9.856 1.00 95.19 280 SER A N 1
ATOM 2141 C CA . SER A 1 280 ? 11.992 -0.570 -9.340 1.00 95.19 280 SER A CA 1
ATOM 2142 C C . SER A 1 280 ? 11.334 -1.412 -8.248 1.00 95.19 280 SER A C 1
ATOM 2144 O O . SER A 1 280 ? 10.998 -0.885 -7.192 1.00 95.19 280 SER A O 1
ATOM 2146 N N . ALA A 1 281 ? 11.222 -2.728 -8.451 1.00 95.94 281 ALA A N 1
ATOM 2147 C CA . ALA A 1 281 ? 10.682 -3.650 -7.454 1.00 95.94 281 ALA A CA 1
ATOM 2148 C C . ALA A 1 281 ? 11.565 -3.706 -6.199 1.00 95.94 281 ALA A C 1
ATOM 2150 O O . ALA A 1 281 ? 11.062 -3.621 -5.081 1.00 95.94 281 ALA A O 1
ATOM 2151 N N . ARG A 1 282 ? 12.889 -3.777 -6.382 1.00 94.75 282 ARG A N 1
ATOM 2152 C CA . ARG A 1 282 ? 13.879 -3.853 -5.297 1.00 94.75 282 ARG A CA 1
ATOM 2153 C C . ARG A 1 282 ? 13.949 -2.583 -4.442 1.00 94.75 282 ARG A C 1
ATOM 2155 O O . ARG A 1 282 ? 14.241 -2.651 -3.250 1.00 94.75 282 ARG A O 1
ATOM 2162 N N . THR A 1 283 ? 13.714 -1.420 -5.043 1.00 94.81 283 THR A N 1
ATOM 2163 C CA . THR A 1 283 ? 13.762 -0.116 -4.354 1.00 94.81 283 THR A CA 1
ATOM 2164 C C . THR A 1 283 ? 12.391 0.373 -3.886 1.00 94.81 283 THR A C 1
ATOM 2166 O O . THR A 1 2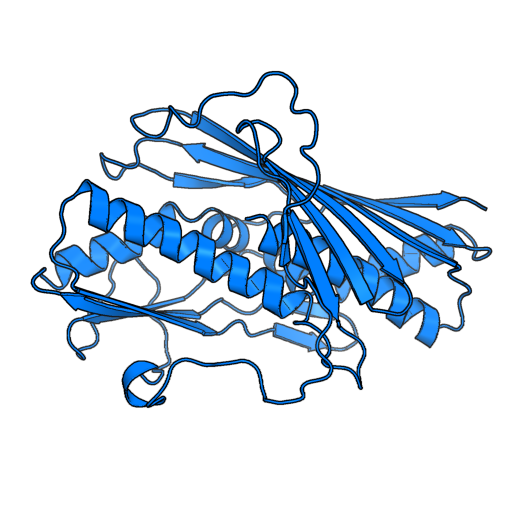83 ? 12.309 1.340 -3.126 1.00 94.81 283 THR A O 1
ATOM 2169 N N . CYS A 1 284 ? 11.306 -0.288 -4.298 1.00 96.62 284 CYS A N 1
ATOM 2170 C CA . CYS A 1 284 ? 9.954 0.019 -3.853 1.00 96.62 284 CYS A CA 1
ATOM 2171 C C . CYS A 1 284 ? 9.750 -0.434 -2.403 1.00 96.62 284 CYS A C 1
ATOM 2173 O O . CYS A 1 284 ? 9.718 -1.626 -2.099 1.00 96.62 284 CYS A O 1
ATOM 2175 N N . TYR A 1 285 ? 9.543 0.526 -1.502 1.00 96.56 285 TYR A N 1
ATOM 2176 C CA . TYR A 1 285 ? 9.326 0.255 -0.079 1.00 96.56 285 TYR A CA 1
ATOM 2177 C C . TYR A 1 285 ? 8.109 -0.626 0.197 1.00 96.56 285 TYR A C 1
ATOM 2179 O O . TYR A 1 285 ? 8.127 -1.404 1.143 1.00 96.56 285 TYR A O 1
ATOM 2187 N N . LEU A 1 286 ? 7.053 -0.509 -0.612 1.00 97.75 286 LEU A N 1
ATOM 2188 C CA . LEU A 1 286 ? 5.822 -1.269 -0.397 1.00 97.75 286 LEU A CA 1
ATOM 2189 C C . LEU A 1 286 ? 5.900 -2.685 -0.962 1.00 97.75 286 LEU A C 1
ATOM 2191 O O . LEU A 1 286 ? 5.393 -3.598 -0.324 1.00 97.75 286 LEU A O 1
ATOM 2195 N N . HIS A 1 287 ? 6.602 -2.912 -2.075 1.00 97.31 287 HIS A N 1
ATOM 2196 C CA . HIS A 1 287 ? 6.936 -4.283 -2.483 1.00 97.31 287 HIS A CA 1
ATOM 2197 C C . HIS A 1 287 ? 7.881 -4.943 -1.477 1.00 97.31 287 HIS A C 1
ATOM 2199 O O . HIS A 1 287 ? 7.705 -6.121 -1.182 1.00 97.31 287 HIS A O 1
ATOM 2205 N N . ALA A 1 288 ? 8.828 -4.189 -0.906 1.00 95.69 288 ALA A N 1
ATOM 2206 C CA . ALA A 1 288 ? 9.684 -4.682 0.170 1.00 95.69 288 ALA A CA 1
ATOM 2207 C C . ALA A 1 288 ? 8.890 -5.027 1.440 1.00 95.69 288 ALA A C 1
ATOM 2209 O O . ALA A 1 288 ? 9.143 -6.069 2.037 1.00 95.69 288 ALA A O 1
ATOM 2210 N N . ALA A 1 289 ? 7.913 -4.196 1.823 1.00 97.25 289 ALA A N 1
ATOM 2211 C CA . ALA A 1 289 ? 7.019 -4.473 2.946 1.00 97.25 289 ALA A CA 1
ATOM 2212 C C . ALA A 1 289 ? 6.242 -5.779 2.737 1.00 97.25 289 ALA A C 1
ATOM 2214 O O . ALA A 1 289 ? 6.269 -6.651 3.597 1.00 97.25 289 ALA A O 1
ATOM 2215 N N . LEU A 1 290 ? 5.623 -5.939 1.563 1.00 97.12 290 LEU A N 1
ATOM 2216 C CA . LEU A 1 290 ? 4.870 -7.146 1.218 1.00 97.12 290 LEU A CA 1
ATOM 2217 C C . LEU A 1 290 ? 5.748 -8.395 1.077 1.00 97.12 290 LEU A C 1
ATOM 2219 O O . LEU A 1 290 ? 5.248 -9.505 1.194 1.00 97.12 290 LEU A O 1
ATOM 2223 N N . GLY A 1 291 ? 7.041 -8.243 0.789 1.00 96.75 291 GLY A N 1
ATOM 2224 C CA . GLY A 1 291 ? 7.986 -9.357 0.680 1.00 96.75 291 GLY A CA 1
ATOM 2225 C C . GLY A 1 291 ? 8.575 -9.819 2.016 1.00 96.75 291 GLY A C 1
ATOM 2226 O O . GLY A 1 291 ? 9.369 -10.758 2.025 1.00 96.75 291 GLY A O 1
ATOM 2227 N N . ALA A 1 292 ? 8.231 -9.169 3.131 1.00 96.62 292 ALA A N 1
ATOM 2228 C CA . ALA A 1 292 ? 8.804 -9.421 4.449 1.00 96.62 292 ALA A CA 1
ATOM 2229 C C . ALA A 1 292 ? 7.734 -9.849 5.468 1.00 96.62 292 ALA A C 1
ATOM 2231 O O . ALA A 1 292 ? 6.558 -9.537 5.326 1.00 96.62 292 ALA A O 1
ATOM 2232 N N . ALA A 1 293 ? 8.152 -10.566 6.517 1.00 97.44 293 ALA A N 1
ATOM 2233 C CA . ALA A 1 293 ? 7.281 -10.922 7.636 1.00 97.44 293 ALA A CA 1
ATOM 2234 C C . ALA A 1 293 ? 7.306 -9.774 8.650 1.00 97.44 293 ALA A C 1
ATOM 2236 O O . ALA A 1 293 ? 8.195 -9.709 9.500 1.00 97.44 293 ALA A O 1
ATOM 2237 N N . LEU A 1 294 ? 6.365 -8.842 8.520 1.00 97.94 294 LEU A N 1
ATOM 2238 C CA . LEU A 1 294 ? 6.278 -7.615 9.311 1.00 97.94 294 LEU A CA 1
ATOM 2239 C C . LEU A 1 294 ? 4.932 -7.565 10.054 1.00 97.94 294 LEU A C 1
ATOM 2241 O O . LEU A 1 294 ? 4.091 -6.722 9.729 1.00 97.94 294 LEU A O 1
ATOM 2245 N N . PRO A 1 295 ? 4.695 -8.472 11.027 1.00 97.56 295 PRO A N 1
ATOM 2246 C CA . PRO A 1 295 ? 3.421 -8.556 11.732 1.00 97.56 295 PRO A CA 1
ATOM 2247 C C . PRO A 1 295 ? 3.079 -7.209 12.385 1.00 97.56 295 PRO A C 1
ATOM 2249 O O . PRO A 1 295 ? 3.856 -6.726 13.210 1.00 97.56 295 PRO A O 1
ATOM 2252 N N . PRO A 1 296 ? 1.939 -6.594 12.026 1.00 97.88 296 PRO A N 1
ATOM 2253 C CA . PRO A 1 296 ? 1.524 -5.320 12.597 1.00 97.88 296 PRO A CA 1
ATOM 2254 C C . PRO A 1 296 ? 1.354 -5.371 14.115 1.00 97.88 296 PRO A C 1
ATOM 2256 O O . PRO A 1 296 ? 0.752 -6.299 14.658 1.00 97.88 296 PRO A O 1
ATOM 2259 N N . GLU A 1 297 ? 1.819 -4.331 14.798 1.00 98.19 297 GLU A N 1
ATOM 2260 C CA . GLU A 1 297 ? 1.647 -4.178 16.241 1.00 98.19 297 GLU A CA 1
ATOM 2261 C C . GLU A 1 297 ? 0.431 -3.291 16.506 1.00 98.19 297 GLU A C 1
ATOM 2263 O O . GLU A 1 297 ? 0.411 -2.129 16.106 1.00 98.19 297 GLU A O 1
ATOM 2268 N N . VAL A 1 298 ? -0.593 -3.817 17.183 1.00 98.12 298 VAL A N 1
ATOM 2269 C CA . VAL A 1 298 ? -1.828 -3.070 17.462 1.00 98.12 298 VAL A CA 1
ATOM 2270 C C . VAL A 1 298 ? -2.062 -2.972 18.961 1.00 98.12 298 VAL A C 1
ATOM 2272 O O . VAL A 1 298 ? -2.305 -3.971 19.635 1.00 98.12 298 VAL A O 1
ATOM 2275 N N . ILE A 1 299 ? -2.028 -1.744 19.474 1.00 97.06 299 ILE A N 1
ATOM 2276 C CA . ILE A 1 299 ? -2.338 -1.420 20.865 1.00 97.06 299 ILE A CA 1
ATOM 2277 C C . ILE A 1 299 ? -3.683 -0.703 20.906 1.00 97.06 299 ILE A C 1
ATOM 2279 O O . ILE A 1 299 ? -3.894 0.285 20.201 1.00 97.06 299 ILE A O 1
ATOM 2283 N N . VAL A 1 300 ? -4.581 -1.185 21.761 1.00 95.44 300 VAL A N 1
ATOM 2284 C CA . VAL A 1 300 ? -5.901 -0.590 21.984 1.00 95.44 300 VAL A CA 1
ATOM 2285 C C . VAL A 1 300 ? -5.907 0.157 23.308 1.00 95.44 300 VAL A C 1
ATOM 2287 O O . VAL A 1 300 ? -5.565 -0.406 24.346 1.00 95.44 300 VAL A O 1
ATOM 2290 N N . VAL A 1 301 ? -6.343 1.410 23.265 1.00 92.56 301 VAL A N 1
ATOM 2291 C CA . VAL A 1 301 ? -6.595 2.251 24.433 1.00 92.56 301 VAL A CA 1
ATOM 2292 C C . VAL A 1 301 ? -8.089 2.562 24.457 1.00 92.56 301 VAL A C 1
ATOM 2294 O O . VAL A 1 301 ? -8.614 3.156 23.516 1.00 92.56 301 VAL A O 1
ATOM 2297 N N . SER A 1 302 ? -8.778 2.128 25.509 1.00 82.38 302 SER A N 1
ATOM 2298 C CA . SER A 1 302 ? -10.204 2.396 25.708 1.00 82.38 302 SER A CA 1
ATOM 2299 C C . SER A 1 302 ? -10.361 3.438 26.803 1.00 82.38 302 SER A C 1
ATOM 2301 O O . SER A 1 302 ? -9.776 3.274 27.873 1.00 82.38 302 SER A O 1
ATOM 2303 N N . ASN A 1 303 ? -11.151 4.475 26.537 1.00 72.81 303 ASN A N 1
ATOM 2304 C CA . ASN A 1 303 ? -11.541 5.464 27.537 1.00 72.81 303 ASN A CA 1
ATOM 2305 C C . ASN A 1 303 ? -13.067 5.404 27.706 1.00 72.81 303 ASN A C 1
ATOM 2307 O O . ASN A 1 303 ? -13.774 5.260 26.703 1.00 72.81 303 ASN A O 1
ATOM 2311 N N . GLU A 1 304 ? -13.533 5.504 28.953 1.00 54.75 304 GLU A N 1
ATOM 2312 C CA . GLU A 1 304 ? -14.956 5.685 29.294 1.00 54.75 304 GLU A CA 1
ATOM 2313 C C . GLU A 1 304 ? -15.455 7.093 28.936 1.00 54.75 304 GLU A C 1
ATOM 2315 O O . GLU A 1 304 ? -14.667 8.059 29.088 1.00 54.75 304 GLU A O 1
#

Radius of gyration: 20.05 Å; chains: 1; bounding box: 49×39×57 Å

pLDDT: mean 90.98, std 9.64, range [47.06, 98.56]